Protein AF-A0A6S6TB15-F1 (afdb_monomer)

Nearest PDB structures (foldseek):
  4j2n-assembly1_A  TM=8.696E-01  e=2.964E-01  Pukovnikvirus pukovnik
  6amk-assembly1_A  TM=7.409E-01  e=1.247E-01  Streptomyces venezuelae
  6ama-assembly1_A  TM=7.578E-01  e=2.314E-01  Streptomyces venezuelae
  6ama-assembly1_B  TM=7.835E-01  e=4.039E-01  Streptomyces venezuelae
  6amk-assembly1_B  TM=7.354E-01  e=4.297E-01  Streptomyces venezuelae

Sequence (211 aa):
MSKLVKPIEYASSKGISRQAVYAKIKKGTLEAKTVDGKMYIVVDEVELIDEKETSKEEVVPHLIDVKELLTSKDQTISVLQESISDLKHTNTEINTTLRGEIELLKQVFTEMRNLYVKQVDYMVVDKQKELEEASSIEVVSDRELEEDENCWITLDEFFERCQIHKEKRKVKVVKRLRKAFMKNDERIKMEDDTIYLSCYHFYEDILNKKL

Secondary structure (DSSP, 8-state):
-PEEE-HHHHHHHHT--HHHHHHHHHTTSS-EEEETTEEEEEE-GGGGS--SS------------HHHHHHHHHHHHHHHHHHHHHHHHHHHHHHHHHHHHHHHHHHHHHHHHHHHHHHHHHHHHHHHHHHHHHH-S----S------TT-EEEHHHHHHHTT---HHHHHHHHHHHHHHHTTT-TTEEEETTEEEEETTS--HHHH----

Radius of gyration: 46.63 Å; Cα contacts (8 Å, |Δi|>4): 112; chains: 1; bounding box: 94×38×113 Å

Organism: NCBI:txid269237

Mean predicted aligned error: 22.17 Å

pLDDT: mean 78.91, std 17.08, range [34.28, 97.38]

Solvent-accessible surface area (backbone atoms only — not comparable to full-atom values): 12694 Å² total; per-residue (Å²): 118,75,44,80,38,47,56,68,58,51,16,64,76,70,76,45,56,58,67,58,49,54,49,35,41,76,70,64,78,39,61,68,47,76,57,96,91,39,67,25,32,61,42,57,75,76,72,79,74,78,84,86,77,89,80,94,67,82,85,72,82,78,73,62,56,62,64,61,55,48,52,54,49,50,51,50,50,49,53,50,51,49,52,51,49,49,53,50,49,54,52,50,53,51,51,54,50,53,50,51,53,51,51,52,50,51,49,51,51,50,52,51,49,51,52,53,50,51,53,50,49,50,56,49,49,51,51,48,47,53,51,45,59,67,62,64,58,69,94,63,77,96,70,79,84,80,60,82,87,71,58,64,38,48,60,66,62,49,31,59,78,67,68,56,82,50,66,78,54,49,57,52,40,52,56,42,51,54,55,40,41,77,67,71,38,87,59,44,49,77,57,94,96,40,59,34,33,44,70,89,59,87,56,56,77,65,72,62,67,72,130

InterPro domains:
  IPR025002 Domain of unknown function DUF3972 [PF13118] (9-111)

Foldseek 3Di:
DWDWAALVVVCVVVVHDSVVSVVCVVVVVWDWDQDPNGITTTDDPVVPPPDPDDDPDDCPPPPPVVVVVVVVVVVVVVVVVVVVVVVVVVVVVVVVVVVVVVVVVVVVVVVVVVVVVVVVVVVVVVVVVVVVVVVPPDPPDDDDDPPVPDPWDFLVVVCVVVVPPDPVLSVQLVVLLVVCVVVVDVQWDDDPNTIIGHPVDDCCVSNDDDD

Structure (mmCIF, N/CA/C/O backbone):
data_AF-A0A6S6TB15-F1
#
_entry.id   AF-A0A6S6TB15-F1
#
loop_
_atom_site.group_PDB
_atom_site.id
_atom_site.type_symbol
_atom_site.label_atom_id
_atom_site.label_alt_id
_atom_site.label_comp_id
_atom_site.label_asym_id
_atom_site.label_entity_id
_atom_site.label_seq_id
_atom_site.pdbx_PDB_ins_code
_atom_site.Cartn_x
_atom_site.Cartn_y
_atom_site.Cartn_z
_atom_site.occupancy
_atom_site.B_iso_or_equiv
_atom_site.auth_seq_id
_atom_site.auth_comp_id
_atom_site.auth_asym_id
_atom_site.auth_atom_id
_atom_site.pdbx_PDB_model_num
ATOM 1 N N . MET A 1 1 ? -43.315 29.433 19.191 1.00 60.16 1 MET A N 1
ATOM 2 C CA . MET A 1 1 ? -42.471 29.025 18.040 1.00 60.16 1 MET A CA 1
ATOM 3 C C . MET A 1 1 ? -41.700 27.777 18.450 1.00 60.16 1 MET A C 1
ATOM 5 O O . MET A 1 1 ? -41.228 27.742 19.575 1.00 60.16 1 MET A O 1
ATOM 9 N N . SER A 1 2 ? -41.583 26.748 17.606 1.00 75.06 2 SER A N 1
ATOM 10 C CA . SER A 1 2 ? -40.891 25.506 17.992 1.00 75.06 2 SER A CA 1
ATOM 11 C C . SER A 1 2 ? -39.368 25.701 18.004 1.00 75.06 2 SER A C 1
ATOM 13 O O . SER A 1 2 ? -38.793 26.118 16.991 1.00 75.06 2 SER A O 1
ATOM 15 N N . LYS A 1 3 ? -38.699 25.383 19.117 1.00 84.69 3 LYS A N 1
ATOM 16 C CA . LYS A 1 3 ? -37.239 25.508 19.260 1.00 84.69 3 LYS A CA 1
ATOM 17 C C . LYS A 1 3 ? -36.558 24.169 18.981 1.00 84.69 3 LYS A C 1
ATOM 19 O O . LYS A 1 3 ? -36.942 23.143 19.531 1.00 84.69 3 LYS A O 1
ATOM 24 N N . LEU A 1 4 ? -35.511 24.188 18.156 1.00 89.00 4 LEU A N 1
ATOM 25 C CA . LEU A 1 4 ? -34.676 23.015 17.887 1.00 89.00 4 LEU A CA 1
ATOM 26 C C . LEU A 1 4 ? -33.531 22.948 18.899 1.00 89.00 4 LEU A C 1
ATOM 28 O O . LEU A 1 4 ? -32.690 23.846 18.948 1.00 89.00 4 LEU A O 1
ATOM 32 N N . VAL A 1 5 ? -33.488 21.881 19.694 1.00 90.06 5 VAL A N 1
ATOM 33 C CA . VAL A 1 5 ? -32.481 21.677 20.748 1.00 90.06 5 VAL A CA 1
ATOM 34 C C . VAL A 1 5 ? -31.700 20.395 20.477 1.00 90.06 5 VAL A C 1
ATOM 36 O O . VAL A 1 5 ? -32.260 19.394 20.026 1.00 90.06 5 VAL A O 1
ATOM 39 N N . LYS A 1 6 ? -30.388 20.388 20.731 1.00 92.06 6 LYS A N 1
ATOM 40 C CA . LYS A 1 6 ? -29.600 19.154 20.581 1.00 92.06 6 LYS A CA 1
ATOM 41 C C . LYS A 1 6 ? -30.003 18.139 21.662 1.00 92.06 6 LYS A C 1
ATOM 43 O O . LYS A 1 6 ? -30.201 18.537 22.807 1.00 92.06 6 LYS A O 1
ATOM 48 N N . PRO A 1 7 ? -29.996 16.821 21.382 1.00 90.19 7 PRO A N 1
ATOM 49 C CA . PRO A 1 7 ? -30.311 15.797 22.382 1.00 90.19 7 PRO A CA 1
ATOM 50 C C . PRO A 1 7 ? -29.488 15.890 23.672 1.00 90.19 7 PRO A C 1
ATOM 52 O O . PRO A 1 7 ? -29.974 15.528 24.737 1.00 90.19 7 PRO A O 1
ATOM 55 N N . ILE A 1 8 ? -28.250 16.388 23.584 1.00 90.56 8 ILE A N 1
ATOM 56 C CA . ILE A 1 8 ? -27.372 16.571 24.745 1.00 90.56 8 ILE A CA 1
ATOM 57 C C . ILE A 1 8 ? -27.827 17.736 25.634 1.00 90.56 8 ILE A C 1
ATOM 59 O O . ILE A 1 8 ? -27.790 17.632 26.852 1.00 90.56 8 ILE A O 1
ATOM 63 N N . GLU A 1 9 ? -28.295 18.823 25.023 1.00 88.94 9 GLU A N 1
ATOM 64 C CA . GLU A 1 9 ? -28.782 20.012 25.724 1.00 88.94 9 GLU A CA 1
ATOM 65 C C . GLU A 1 9 ? -30.150 19.723 26.349 1.00 88.94 9 GLU A C 1
ATOM 67 O O . GLU A 1 9 ? -30.383 20.077 27.499 1.00 88.94 9 GLU A O 1
ATOM 72 N N . TYR A 1 10 ? -31.004 18.986 25.631 1.00 90.19 10 TYR A N 1
ATOM 73 C CA . TYR A 1 10 ? -32.299 18.524 26.129 1.00 90.19 10 TYR A CA 1
ATOM 74 C C . TYR A 1 10 ? -32.161 17.559 27.319 1.00 90.19 10 TYR A C 1
ATOM 76 O O . TYR A 1 10 ? -32.888 17.665 28.306 1.00 90.19 10 TYR A O 1
ATOM 84 N N . ALA A 1 11 ? -31.198 16.632 27.248 1.00 90.31 11 ALA A N 1
ATOM 85 C CA . ALA A 1 11 ? -30.866 15.728 28.350 1.00 90.31 11 ALA A CA 1
ATOM 86 C C . ALA A 1 11 ? -30.494 16.513 29.618 1.00 90.31 11 ALA A C 1
ATOM 88 O O . ALA A 1 11 ? -31.049 16.261 30.688 1.00 90.31 11 ALA A O 1
ATOM 89 N N . SER A 1 12 ? -29.616 17.510 29.475 1.00 88.50 12 SER A N 1
ATOM 90 C CA . SER A 1 12 ? -29.192 18.372 30.579 1.00 88.50 12 SER A CA 1
ATOM 91 C C . SER A 1 12 ? -30.324 19.245 31.124 1.00 88.50 12 SER A C 1
ATOM 93 O O . SER A 1 12 ? -30.429 19.390 32.337 1.00 88.50 12 SER A O 1
ATOM 95 N N . SER A 1 13 ? -31.198 19.795 30.271 1.00 86.56 13 SER A N 1
ATOM 96 C CA . SER A 1 13 ? -32.305 20.652 30.724 1.00 86.56 13 SER A CA 1
ATOM 97 C C . SER A 1 13 ? -33.396 19.888 31.473 1.00 86.56 13 SER A C 1
ATOM 99 O O . SER A 1 13 ? -34.003 20.440 32.384 1.00 86.56 13 SER A O 1
ATOM 101 N N . LYS A 1 14 ? -33.656 18.628 31.099 1.00 85.75 14 LYS A N 1
ATOM 102 C CA . LYS A 1 14 ? -34.669 17.771 31.742 1.00 85.75 14 LYS A CA 1
ATOM 103 C C . LYS A 1 14 ? -34.092 16.847 32.828 1.00 85.75 14 LYS A C 1
ATOM 105 O O . LYS A 1 14 ? -34.852 16.122 33.457 1.00 85.75 14 LYS A O 1
ATOM 110 N N . GLY A 1 15 ? -32.773 16.845 33.051 1.00 87.00 15 GLY A N 1
ATOM 111 C CA . GLY A 1 15 ? -32.119 15.994 34.057 1.00 87.00 15 GLY A CA 1
ATOM 112 C C . GLY A 1 15 ? -32.154 14.493 33.736 1.00 87.00 15 GLY A C 1
ATOM 113 O O . GLY A 1 15 ? -32.151 13.663 34.641 1.00 87.00 15 GLY A O 1
ATOM 114 N N . ILE A 1 16 ? -32.210 14.126 32.453 1.00 90.69 16 ILE A N 1
ATOM 115 C CA . ILE A 1 16 ? -32.351 12.738 31.982 1.00 90.69 16 ILE A CA 1
ATOM 116 C C . ILE A 1 16 ? -31.053 12.290 31.293 1.00 90.69 16 ILE A C 1
ATOM 118 O O . ILE A 1 16 ? -30.347 13.094 30.688 1.00 90.69 16 ILE A O 1
ATOM 122 N N . SER A 1 17 ? -30.722 10.993 31.334 1.00 91.62 17 SER A N 1
ATOM 123 C CA . SER A 1 17 ? -29.547 10.473 30.619 1.00 91.62 17 SER A CA 1
ATOM 124 C C . SER A 1 17 ? -29.690 10.614 29.096 1.00 91.62 17 SER A C 1
ATOM 126 O O . SER A 1 17 ? -30.768 10.430 28.525 1.00 91.62 17 SER A O 1
ATOM 128 N N . ARG A 1 18 ? -28.575 10.858 28.393 1.00 90.00 18 ARG A N 1
ATOM 129 C CA . ARG A 1 18 ? -28.554 10.941 26.919 1.00 90.00 18 ARG A CA 1
ATOM 130 C C . ARG A 1 18 ? -29.146 9.688 26.253 1.00 90.00 18 ARG A C 1
ATOM 132 O O . ARG A 1 18 ? -29.823 9.792 25.234 1.00 90.00 18 ARG A O 1
ATOM 139 N N . GLN A 1 19 ? -28.912 8.510 26.835 1.00 91.81 19 GLN A N 1
ATOM 140 C CA . GLN A 1 19 ? -29.466 7.245 26.342 1.00 91.81 19 GLN A CA 1
ATOM 141 C C . GLN A 1 19 ? -30.990 7.191 26.482 1.00 91.81 19 GLN A C 1
ATOM 143 O O . GLN A 1 19 ? -31.669 6.765 25.551 1.00 91.81 19 GLN A O 1
ATOM 148 N N . ALA A 1 20 ? -31.537 7.668 27.601 1.00 89.06 20 ALA A N 1
ATOM 149 C CA . ALA A 1 20 ? -32.979 7.730 27.804 1.00 89.06 20 ALA A CA 1
ATOM 150 C C . ALA A 1 20 ? -33.653 8.715 26.834 1.00 89.06 20 ALA A C 1
ATOM 152 O O . ALA A 1 20 ? -34.740 8.423 26.340 1.00 89.06 20 ALA A O 1
ATOM 153 N N . VAL A 1 21 ? -32.988 9.818 26.471 1.00 90.25 21 VAL A N 1
ATOM 154 C CA . VAL A 1 21 ? -33.466 10.725 25.412 1.00 90.25 21 VAL A CA 1
ATOM 155 C C . VAL A 1 21 ? -33.545 10.006 24.060 1.00 90.25 21 VAL A C 1
ATOM 157 O O . VAL A 1 21 ? -34.593 10.031 23.420 1.00 90.25 21 VAL A O 1
ATOM 160 N N . TYR A 1 22 ? -32.497 9.284 23.645 1.00 92.50 22 TYR A N 1
ATOM 161 C CA . TYR A 1 22 ? -32.543 8.491 22.406 1.00 92.50 22 TYR A CA 1
ATOM 162 C C . TYR A 1 22 ? -33.587 7.370 22.451 1.00 92.50 22 TYR A C 1
ATOM 164 O O . TYR A 1 22 ? -34.235 7.097 21.442 1.00 92.50 22 TYR A O 1
ATOM 172 N N . ALA A 1 23 ? -33.787 6.740 23.610 1.00 92.19 23 ALA A N 1
ATOM 173 C CA . ALA A 1 23 ? -34.827 5.735 23.788 1.00 92.19 23 ALA A CA 1
ATOM 174 C C . ALA A 1 23 ? -36.231 6.340 23.632 1.00 92.19 23 ALA A C 1
ATOM 176 O O . ALA A 1 23 ? -37.073 5.734 22.976 1.00 92.19 23 ALA A O 1
ATOM 177 N N . LYS A 1 24 ? -36.474 7.540 24.176 1.00 89.75 24 LYS A N 1
ATOM 178 C CA . LYS A 1 24 ? -37.739 8.275 24.012 1.00 89.75 24 LYS A CA 1
ATOM 179 C C . LYS A 1 24 ? -37.985 8.700 22.560 1.00 89.75 24 LYS A C 1
ATOM 181 O O . LYS A 1 24 ? -39.105 8.554 22.084 1.00 89.75 24 LYS A O 1
ATOM 186 N N . ILE A 1 25 ? -36.941 9.121 21.838 1.00 90.25 25 ILE A N 1
ATOM 187 C CA . ILE A 1 25 ? -37.020 9.400 20.391 1.00 90.25 25 ILE A CA 1
ATOM 188 C C . ILE A 1 25 ? -37.372 8.120 19.620 1.00 90.25 25 ILE A C 1
ATOM 190 O O . ILE A 1 25 ? -38.293 8.111 18.812 1.00 90.25 25 ILE A O 1
ATOM 194 N N . LYS A 1 26 ? -36.690 7.003 19.905 1.00 90.44 26 LYS A N 1
ATOM 195 C CA . LYS A 1 26 ? -36.949 5.710 19.248 1.00 90.44 26 LYS A CA 1
ATOM 196 C C . LYS A 1 26 ? -38.350 5.162 19.547 1.00 90.44 26 LYS A C 1
ATOM 198 O O . LYS A 1 26 ? -38.931 4.494 18.700 1.00 90.44 26 LYS A O 1
ATOM 203 N N . LYS A 1 27 ? -38.881 5.436 20.742 1.00 90.19 27 LYS A N 1
ATOM 204 C CA . LYS A 1 27 ? -40.250 5.091 21.152 1.00 90.19 27 LYS A CA 1
ATOM 205 C C . LYS A 1 27 ? -41.319 6.018 20.554 1.00 90.19 27 LYS A C 1
ATOM 207 O O . LYS A 1 27 ? -42.496 5.737 20.737 1.00 90.19 27 LYS A O 1
ATOM 212 N N . GLY A 1 28 ? -40.933 7.098 19.869 1.00 85.75 28 GLY A N 1
ATOM 213 C CA . GLY A 1 28 ? -41.861 8.076 19.291 1.00 85.75 28 GLY A CA 1
ATOM 214 C C . GLY A 1 28 ? -42.510 9.013 20.315 1.00 85.75 28 GLY A C 1
ATOM 215 O O . GLY A 1 28 ? -43.464 9.700 19.984 1.00 85.75 28 GLY A O 1
ATOM 216 N N . THR A 1 29 ? -42.015 9.042 21.556 1.00 87.00 29 THR A N 1
ATOM 217 C CA . THR A 1 29 ? -42.532 9.915 22.628 1.00 87.00 29 THR A CA 1
ATOM 218 C C . THR A 1 29 ? -41.932 11.323 22.572 1.00 87.00 29 THR A C 1
ATOM 220 O O . THR A 1 29 ? -42.467 12.239 23.179 1.00 87.00 29 THR A O 1
ATOM 223 N N . LEU A 1 30 ? -40.799 11.498 21.883 1.00 86.56 30 LEU A N 1
ATOM 224 C CA . LEU A 1 30 ? -40.184 12.802 21.630 1.00 86.56 30 LEU A CA 1
ATOM 225 C C . LEU A 1 30 ? -40.038 13.013 20.130 1.00 86.56 30 LEU A C 1
ATOM 227 O O . LEU A 1 30 ? -39.415 12.191 19.450 1.00 86.56 30 LEU A O 1
ATOM 231 N N . GLU A 1 31 ? -40.553 14.135 19.638 1.00 88.88 31 GLU A N 1
ATOM 232 C CA . GLU A 1 31 ? -40.401 14.518 18.242 1.00 88.88 31 GLU A CA 1
ATOM 233 C C . GLU A 1 31 ? -38.965 14.967 17.961 1.00 88.88 31 GLU A C 1
ATOM 235 O O . GLU A 1 31 ? -38.428 15.900 18.568 1.00 88.88 31 GLU A O 1
ATOM 240 N N . ALA A 1 32 ? -38.323 14.281 17.017 1.00 90.06 32 ALA A N 1
ATOM 241 C CA . ALA A 1 32 ? -36.982 14.603 16.563 1.00 90.06 32 ALA A CA 1
ATOM 242 C C . ALA A 1 32 ? -36.972 14.873 15.059 1.00 90.06 32 ALA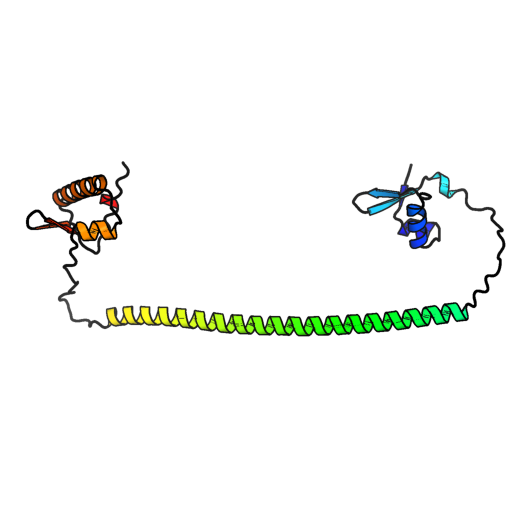 A C 1
ATOM 244 O O . ALA A 1 32 ? -37.614 14.175 14.276 1.00 90.06 32 ALA A O 1
ATOM 245 N N . LYS A 1 33 ? -36.187 15.869 14.652 1.00 90.31 33 LYS A N 1
ATOM 246 C CA . LYS A 1 33 ? -35.974 16.253 13.260 1.00 90.31 33 LYS A CA 1
ATOM 247 C C . LYS A 1 33 ? -34.492 16.197 12.926 1.00 90.31 33 LYS A C 1
ATOM 249 O O . LYS A 1 33 ? -33.649 16.684 13.681 1.00 90.31 33 LYS A O 1
ATOM 254 N N . THR A 1 34 ? -34.170 15.628 11.772 1.00 89.62 34 THR A N 1
ATOM 255 C CA . THR A 1 34 ? -32.809 15.646 11.236 1.00 89.62 34 THR A CA 1
ATOM 256 C C . THR A 1 34 ? -32.642 16.864 10.335 1.00 89.62 34 THR A C 1
ATOM 258 O O . THR A 1 34 ? -33.365 17.017 9.353 1.00 89.62 34 THR A O 1
ATOM 261 N N . VAL A 1 35 ? -31.696 17.737 10.670 1.00 88.00 35 VAL A N 1
ATOM 262 C CA . VAL A 1 35 ? -31.312 18.900 9.859 1.00 88.00 35 VAL A CA 1
ATOM 263 C C . VAL A 1 35 ? -29.805 18.816 9.655 1.00 88.00 35 VAL A C 1
ATOM 265 O O . VAL A 1 35 ? -29.070 18.684 10.632 1.00 88.00 35 VAL A O 1
ATOM 268 N N . ASP A 1 36 ? -29.344 18.838 8.401 1.00 83.69 36 ASP A N 1
ATOM 269 C CA . ASP A 1 36 ? -27.910 18.777 8.064 1.00 83.69 36 ASP A CA 1
ATOM 270 C C . ASP A 1 36 ? -27.185 17.547 8.667 1.00 83.69 36 ASP A C 1
ATOM 272 O O . ASP A 1 36 ? -26.120 17.636 9.277 1.00 83.69 36 ASP A O 1
ATOM 276 N N . GLY A 1 37 ? -27.834 16.374 8.613 1.00 87.19 37 GLY A N 1
ATOM 277 C CA . GLY A 1 37 ? -27.301 15.120 9.169 1.00 87.19 37 GLY A CA 1
ATOM 278 C C . GLY A 1 37 ? -27.218 15.064 10.702 1.00 87.19 37 GLY A C 1
ATOM 279 O O . GLY A 1 37 ? -26.782 14.056 11.260 1.00 87.19 37 GLY A O 1
ATOM 280 N N . LYS A 1 38 ? -27.656 16.114 11.408 1.00 88.12 38 LYS A N 1
ATOM 281 C CA . LYS A 1 38 ? -27.671 16.198 12.873 1.00 88.12 38 LYS A CA 1
ATOM 282 C C . LYS A 1 38 ? -29.102 16.107 13.396 1.00 88.12 38 LYS A C 1
ATOM 284 O O . LYS A 1 38 ? -30.032 16.676 12.833 1.00 88.12 38 LYS A O 1
ATOM 289 N N . MET A 1 39 ? -29.274 15.357 14.482 1.00 87.56 39 MET A N 1
ATOM 290 C CA . MET A 1 39 ? -30.564 15.156 15.147 1.00 87.56 39 MET A CA 1
ATOM 291 C C . MET A 1 39 ? -30.847 16.302 16.119 1.00 87.56 39 MET A C 1
ATOM 293 O O . MET A 1 39 ? -30.000 16.612 16.961 1.00 87.56 39 MET A O 1
ATOM 297 N N . TYR A 1 40 ? -32.048 16.864 16.043 1.00 91.62 40 TYR A N 1
ATOM 298 C CA . TYR A 1 40 ? -32.564 17.893 16.942 1.00 91.62 40 TYR A CA 1
ATOM 299 C C . TYR A 1 40 ? -33.918 17.465 17.496 1.00 91.62 40 TYR A C 1
ATOM 301 O O . TYR A 1 40 ? -34.684 16.803 16.805 1.00 91.62 40 TYR A O 1
ATOM 309 N N . ILE A 1 41 ? -34.204 17.842 18.734 1.00 90.62 41 ILE A N 1
ATOM 310 C CA . ILE A 1 41 ? -35.499 17.642 19.383 1.00 90.62 41 ILE A CA 1
ATOM 311 C C . ILE A 1 41 ? -36.303 18.919 19.186 1.00 90.62 41 ILE A C 1
ATOM 313 O O . ILE A 1 41 ? -35.775 20.019 19.388 1.00 90.62 41 ILE A O 1
ATOM 317 N N . VAL A 1 42 ? -37.546 18.761 18.746 1.00 89.12 42 VAL A N 1
ATOM 318 C CA . VAL A 1 42 ? -38.496 19.860 18.592 1.00 89.12 42 VAL A CA 1
ATOM 319 C C . VAL A 1 42 ? -39.142 20.073 19.956 1.00 89.12 42 VAL A C 1
ATOM 321 O O . VAL A 1 42 ? -39.786 19.169 20.476 1.00 89.12 42 VAL A O 1
ATOM 324 N N . VAL A 1 43 ? -38.896 21.227 20.574 1.00 84.81 43 VAL A N 1
ATOM 325 C CA . VAL A 1 43 ? -39.508 21.596 21.855 1.00 84.81 43 VAL A CA 1
ATOM 326 C C . VAL A 1 43 ? -40.497 22.722 21.603 1.00 84.81 43 VAL A C 1
ATOM 328 O O . VAL A 1 43 ? -40.104 23.795 21.126 1.00 84.81 43 VAL A O 1
ATOM 331 N N . ASP A 1 44 ? -41.759 22.485 21.941 1.00 80.56 44 ASP A N 1
ATOM 332 C CA . ASP A 1 44 ? -42.775 23.528 21.974 1.00 80.56 44 ASP A CA 1
ATOM 333 C C . ASP A 1 44 ? -42.679 24.303 23.292 1.00 80.56 44 ASP A C 1
ATOM 335 O O . ASP A 1 44 ? -42.521 23.735 24.371 1.00 80.56 44 ASP A O 1
ATOM 339 N N . GLU A 1 45 ? -42.764 25.633 23.210 1.00 62.28 45 GLU A N 1
ATOM 340 C CA . GLU A 1 45 ? -42.597 26.551 24.353 1.00 62.28 45 GLU A CA 1
ATOM 341 C C . GLU A 1 45 ? -43.622 26.326 25.485 1.00 62.28 45 GLU A C 1
ATOM 343 O O . GLU A 1 45 ? -43.450 26.857 26.580 1.00 62.28 45 GLU A O 1
ATOM 348 N N . VAL A 1 46 ? -44.656 25.515 25.249 1.00 54.69 46 VAL A N 1
ATOM 349 C CA . VAL A 1 46 ? -45.737 25.224 26.201 1.00 54.69 46 VAL A CA 1
ATOM 350 C C . VAL A 1 46 ? -45.347 24.139 27.222 1.00 54.69 46 VAL A C 1
ATOM 352 O O . VAL A 1 46 ? -45.894 24.112 28.318 1.00 54.69 46 VAL A O 1
ATOM 355 N N . GLU A 1 47 ? -44.338 23.302 26.949 1.00 54.78 47 GLU A N 1
ATOM 356 C CA . GLU A 1 47 ? -43.917 22.218 27.864 1.00 54.78 47 GLU A CA 1
ATOM 357 C C . GLU A 1 47 ? -42.949 22.660 28.982 1.00 54.78 47 GLU A C 1
ATOM 359 O O . GLU A 1 47 ? -42.451 21.838 29.757 1.00 54.78 47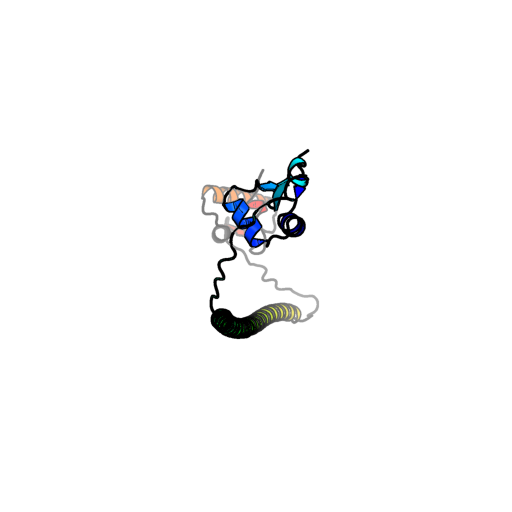 GLU A O 1
ATOM 364 N N . LEU A 1 48 ? -42.638 23.958 29.075 1.00 52.19 48 LEU A N 1
ATOM 365 C CA . LEU A 1 48 ? -41.749 24.493 30.114 1.00 52.19 48 LEU A CA 1
ATOM 366 C C . LEU A 1 48 ? -42.472 24.841 31.427 1.00 52.19 48 LEU A C 1
ATOM 368 O O . LEU A 1 48 ? -41.791 25.189 32.392 1.00 52.19 48 LEU A O 1
ATOM 372 N N . ILE A 1 49 ? -43.808 24.748 31.486 1.00 45.84 49 ILE A N 1
ATOM 373 C CA . ILE A 1 49 ? -44.591 25.206 32.650 1.00 45.84 49 ILE A CA 1
ATOM 374 C C . ILE A 1 49 ? -45.206 24.062 33.481 1.00 45.84 49 ILE A C 1
ATOM 376 O O . ILE A 1 49 ? -45.342 24.237 34.687 1.00 45.84 49 ILE A O 1
ATOM 380 N N . ASP A 1 50 ? -45.442 22.866 32.936 1.00 43.88 50 ASP A N 1
ATOM 381 C CA . ASP A 1 50 ? -46.203 21.821 33.649 1.00 43.88 50 ASP A CA 1
ATOM 382 C C . ASP A 1 50 ? -45.424 20.519 33.894 1.00 43.88 50 ASP A C 1
ATOM 384 O O . ASP A 1 50 ? -45.753 19.493 33.324 1.00 43.88 50 ASP A O 1
ATOM 388 N N . GLU A 1 51 ? -44.416 20.517 34.777 1.00 46.59 51 GLU A N 1
ATOM 389 C CA . GLU A 1 51 ? -43.955 19.280 35.458 1.00 46.59 51 GLU A CA 1
ATOM 390 C C . GLU A 1 51 ? -43.442 19.582 36.885 1.00 46.59 51 GLU A C 1
ATOM 392 O O . GLU A 1 51 ? -42.395 19.108 37.331 1.00 46.59 51 GLU A O 1
ATOM 397 N N . LYS A 1 52 ? -44.181 20.402 37.638 1.00 46.25 52 LYS A N 1
ATOM 398 C CA . LYS A 1 52 ? -44.147 20.378 39.106 1.00 46.25 52 LYS A CA 1
ATOM 399 C C . LYS A 1 52 ? -45.542 20.033 39.593 1.00 46.25 52 LYS A C 1
ATOM 401 O O . LYS A 1 52 ? -46.264 20.929 39.987 1.00 46.25 52 LYS A O 1
ATOM 406 N N . GLU A 1 53 ? -45.902 18.756 39.550 1.00 44.72 53 GLU A N 1
ATOM 407 C CA . GLU A 1 53 ? -46.701 18.109 40.594 1.00 44.72 53 GLU A CA 1
ATOM 408 C C . GLU A 1 53 ? -46.975 16.638 40.258 1.00 44.72 53 GLU A C 1
ATOM 410 O O . GLU A 1 53 ? -47.296 16.262 39.137 1.00 44.72 53 GLU A O 1
ATOM 415 N N . THR A 1 54 ? -46.871 15.818 41.305 1.00 44.56 54 THR A N 1
ATOM 416 C CA . THR A 1 54 ? -47.496 14.498 41.464 1.00 44.56 54 THR A CA 1
ATOM 417 C C . THR A 1 54 ? -47.059 13.340 40.559 1.00 44.56 54 THR A C 1
ATOM 419 O O . THR A 1 54 ? -47.705 13.005 39.578 1.00 44.56 54 THR A O 1
ATOM 422 N N . SER A 1 55 ? -46.097 12.563 41.059 1.00 39.50 55 SER A N 1
ATOM 423 C CA . SER A 1 55 ? -46.238 11.100 41.093 1.00 39.50 55 SER A CA 1
ATOM 424 C C . SER A 1 55 ? -45.481 10.542 42.301 1.00 39.50 55 SER A C 1
ATOM 426 O O . SER A 1 55 ? -44.291 10.232 42.245 1.00 39.50 55 SER A O 1
ATOM 428 N N . LYS A 1 56 ? -46.187 10.451 43.436 1.00 48.19 56 LYS A N 1
ATOM 429 C CA . LYS A 1 56 ? -45.870 9.469 44.475 1.00 48.19 56 LYS A CA 1
ATOM 430 C C . LYS A 1 56 ? -46.248 8.109 43.891 1.00 48.19 56 LYS A C 1
ATOM 432 O O . LYS A 1 56 ? -47.387 7.689 44.038 1.00 48.19 56 LYS A O 1
ATOM 437 N N . GLU A 1 57 ? -45.315 7.473 43.201 1.00 43.28 57 GLU A N 1
ATOM 438 C CA . GLU A 1 57 ? -45.398 6.045 42.918 1.00 43.28 57 GLU A CA 1
ATOM 439 C C . GLU A 1 57 ? -44.356 5.313 43.753 1.00 43.28 57 GLU A C 1
ATOM 441 O O . GLU A 1 57 ? -43.264 5.805 44.042 1.00 43.28 57 GLU A O 1
ATOM 446 N N . GLU A 1 58 ? -44.806 4.171 44.240 1.00 42.50 58 GLU A N 1
ATOM 447 C CA . GLU A 1 58 ? -44.262 3.377 45.318 1.00 42.50 58 GLU A CA 1
ATOM 448 C C . GLU A 1 58 ? -42.805 2.987 45.065 1.00 42.50 58 GLU A C 1
ATOM 450 O O . GLU A 1 58 ? -42.461 2.297 44.106 1.00 42.50 58 GLU A O 1
ATOM 455 N N . VAL A 1 59 ? -41.936 3.389 45.992 1.00 44.69 59 VAL A N 1
ATOM 456 C CA . VAL A 1 59 ? -40.598 2.818 46.124 1.00 44.69 59 VAL A CA 1
ATOM 457 C C . VAL A 1 59 ? -40.772 1.404 46.671 1.00 44.69 59 VAL A C 1
ATOM 459 O O . VAL A 1 59 ? -40.707 1.177 47.877 1.00 44.69 59 VAL A O 1
ATOM 462 N N . VAL A 1 60 ? -41.017 0.440 45.786 1.00 52.66 60 VAL A N 1
ATOM 463 C CA . VAL A 1 60 ? -40.710 -0.962 46.073 1.00 52.66 60 VAL A CA 1
ATOM 464 C C . VAL A 1 60 ? -39.184 -1.041 46.107 1.00 52.66 60 VAL A C 1
ATOM 466 O O . VAL A 1 60 ? -38.550 -0.791 45.077 1.00 52.66 60 VAL A O 1
ATOM 469 N N . PRO A 1 61 ? -38.544 -1.340 47.251 1.00 50.12 61 PRO A N 1
ATOM 470 C CA . PRO A 1 61 ? -37.108 -1.493 47.272 1.00 50.12 61 PRO A CA 1
ATOM 471 C C . PRO A 1 61 ? -36.805 -2.822 46.585 1.00 50.12 61 PRO A C 1
ATOM 473 O O . PRO A 1 61 ? -36.785 -3.882 47.208 1.00 50.12 61 PRO A O 1
ATOM 476 N N . HIS A 1 62 ? -36.544 -2.777 45.281 1.00 54.03 62 HIS A N 1
ATOM 477 C CA . HIS A 1 62 ? -35.618 -3.714 44.669 1.00 54.03 62 HIS A CA 1
ATOM 478 C C . HIS A 1 62 ? -34.254 -3.483 45.334 1.00 54.03 62 HIS A C 1
ATOM 480 O O . HIS A 1 62 ? -33.372 -2.816 44.800 1.00 54.03 62 HIS A O 1
ATOM 486 N N . LEU A 1 63 ? -34.090 -4.068 46.523 1.00 56.72 63 LEU A N 1
ATOM 487 C CA . LEU A 1 63 ? -32.821 -4.565 47.039 1.00 56.72 63 LEU A CA 1
ATOM 488 C C . LEU A 1 63 ? -32.365 -5.696 46.104 1.00 56.72 63 LEU A C 1
ATOM 490 O O . LEU A 1 63 ? -32.232 -6.846 46.502 1.00 56.72 63 LEU A O 1
ATOM 494 N N . ILE A 1 64 ? -32.174 -5.377 44.822 1.00 62.12 64 ILE A N 1
ATOM 495 C CA . ILE A 1 64 ? -31.202 -6.092 44.009 1.00 62.12 64 ILE A CA 1
ATOM 496 C C . ILE A 1 64 ? -29.917 -5.898 44.793 1.00 62.12 64 ILE A C 1
ATOM 498 O O . ILE A 1 64 ? -29.555 -4.752 45.068 1.00 62.12 64 ILE A O 1
ATOM 502 N N . ASP A 1 65 ? -29.325 -6.997 45.249 1.00 71.06 65 ASP A N 1
ATOM 503 C CA . ASP A 1 65 ? -28.135 -6.985 46.080 1.00 71.06 65 ASP A CA 1
ATOM 504 C C . ASP A 1 65 ? -27.078 -6.115 45.391 1.00 71.06 65 ASP A C 1
ATOM 506 O O . ASP A 1 65 ? -26.452 -6.497 44.404 1.00 71.06 65 ASP A O 1
ATOM 510 N N . VAL A 1 66 ? -26.951 -4.870 45.858 1.00 83.00 66 VAL A N 1
ATOM 511 C CA . VAL A 1 66 ? -26.118 -3.845 45.219 1.00 83.00 66 VAL A CA 1
ATOM 512 C C . VAL A 1 66 ? -24.674 -4.336 45.159 1.00 83.00 66 VAL A C 1
ATOM 514 O O . VAL A 1 66 ? -23.935 -3.962 44.253 1.00 83.00 66 VAL A O 1
ATOM 517 N N . LYS A 1 67 ? -24.290 -5.229 46.081 1.00 85.56 67 LYS A N 1
ATOM 518 C CA . LYS A 1 67 ? -22.995 -5.902 46.073 1.00 85.56 67 LYS A CA 1
ATOM 519 C C . LYS A 1 67 ? -22.848 -6.848 44.889 1.00 85.56 67 LYS A C 1
ATOM 521 O O . LYS A 1 67 ? -21.819 -6.785 44.234 1.00 85.56 67 LYS A O 1
ATOM 526 N N . GLU A 1 68 ? -23.851 -7.663 44.581 1.00 85.62 68 GLU A N 1
ATOM 527 C CA . GLU A 1 68 ? -23.830 -8.562 43.420 1.00 85.62 68 GLU A CA 1
ATOM 528 C C . GLU A 1 68 ? -23.804 -7.779 42.097 1.00 85.62 68 GLU A C 1
ATOM 530 O O . GLU A 1 68 ? -23.083 -8.120 41.158 1.00 85.62 68 GLU A O 1
ATOM 535 N N . LEU A 1 69 ? -24.523 -6.655 42.030 1.00 87.25 69 LEU A N 1
ATOM 536 C CA . LEU A 1 69 ? -24.464 -5.771 40.866 1.00 87.25 69 LEU A CA 1
ATOM 537 C C . LEU A 1 69 ? -23.088 -5.101 40.717 1.00 87.25 69 LEU A C 1
ATOM 539 O O . LEU A 1 69 ? -22.599 -4.948 39.596 1.00 87.25 69 LEU A O 1
ATOM 543 N N . LEU A 1 70 ? -22.469 -4.687 41.826 1.00 88.75 70 LEU A N 1
ATOM 544 C CA . LEU A 1 70 ? -21.121 -4.117 41.828 1.00 88.75 70 LEU A CA 1
ATOM 545 C C . LEU A 1 70 ? -20.085 -5.1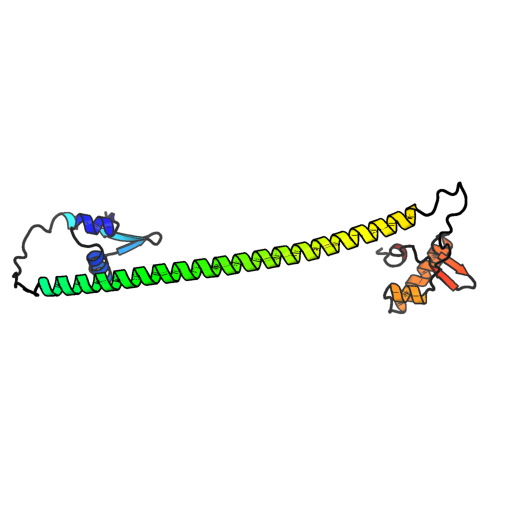56 41.397 1.00 88.75 70 LEU A C 1
ATOM 547 O O . LEU A 1 70 ? -19.307 -4.869 40.495 1.00 88.75 70 LEU A O 1
ATOM 551 N N . THR A 1 71 ? -20.133 -6.378 41.934 1.00 91.06 71 THR A N 1
ATOM 552 C CA . THR A 1 71 ? -19.198 -7.442 41.541 1.00 91.06 71 THR A CA 1
ATOM 553 C C . THR A 1 71 ? -19.366 -7.836 40.075 1.00 91.06 71 THR A C 1
ATOM 555 O O . THR A 1 71 ? -18.368 -8.004 39.379 1.00 91.06 71 THR A O 1
ATOM 558 N N . SER A 1 72 ? -20.598 -7.909 39.561 1.00 89.88 72 SER A N 1
ATOM 559 C CA . SER A 1 72 ? -20.855 -8.156 38.134 1.00 89.88 72 SER A CA 1
ATOM 560 C C . SER A 1 72 ? -20.303 -7.035 37.241 1.00 89.88 72 SER A C 1
ATOM 562 O O . SER A 1 72 ? -19.726 -7.288 36.176 1.00 89.88 72 SER A O 1
ATOM 564 N N . LYS A 1 73 ? -20.417 -5.774 37.678 1.00 93.56 73 LYS A N 1
ATOM 565 C CA . LYS A 1 73 ? -19.820 -4.632 36.972 1.00 93.56 73 LYS A CA 1
ATOM 566 C C . LYS A 1 73 ? -18.299 -4.652 37.030 1.00 93.56 73 LYS A C 1
ATOM 568 O O . LYS A 1 73 ? -17.683 -4.416 35.997 1.00 93.56 73 LYS A O 1
ATOM 573 N N . ASP A 1 74 ? -17.709 -4.979 38.171 1.00 93.81 74 ASP A N 1
ATOM 574 C CA . ASP A 1 74 ? -16.257 -5.093 38.328 1.00 93.81 74 ASP A CA 1
ATOM 575 C C . ASP A 1 74 ? -15.691 -6.224 37.461 1.00 93.81 74 ASP A C 1
ATOM 577 O O . ASP A 1 74 ? -14.687 -6.036 36.776 1.00 93.81 74 ASP A O 1
ATOM 581 N N . GLN A 1 75 ? -16.385 -7.363 37.383 1.00 92.88 75 GLN A N 1
ATOM 582 C CA . GLN A 1 75 ? -16.056 -8.442 36.446 1.00 92.88 75 GLN A CA 1
ATOM 583 C C . GLN A 1 75 ? -16.133 -7.967 34.992 1.00 92.88 75 GLN A C 1
ATOM 585 O O . GLN A 1 75 ? -15.224 -8.224 34.206 1.00 92.88 75 GLN A O 1
ATOM 590 N N . THR A 1 76 ? -17.179 -7.217 34.636 1.00 95.50 76 THR A N 1
ATOM 591 C CA . THR A 1 76 ? -17.313 -6.645 33.288 1.00 95.50 76 THR A CA 1
ATOM 592 C C . THR A 1 76 ? -16.178 -5.665 32.986 1.00 95.50 76 THR A C 1
ATOM 594 O O . THR A 1 76 ? -15.619 -5.688 31.893 1.00 95.50 76 THR A O 1
ATOM 597 N N . ILE A 1 77 ? -15.805 -4.819 33.948 1.00 94.94 77 ILE A N 1
ATOM 598 C CA . ILE A 1 77 ? -14.682 -3.885 33.820 1.00 94.94 77 ILE A CA 1
ATOM 599 C C . ILE A 1 77 ? -13.375 -4.656 33.629 1.00 94.94 77 ILE A C 1
ATOM 601 O O . ILE A 1 77 ? -12.599 -4.283 32.754 1.00 94.94 77 ILE A O 1
ATOM 605 N N . SER A 1 78 ? -13.157 -5.742 34.372 1.00 96.50 78 SER A N 1
ATOM 606 C CA . SER A 1 78 ? -11.976 -6.598 34.224 1.00 96.50 78 SER A CA 1
ATOM 607 C C . SER A 1 78 ? -11.885 -7.202 32.821 1.00 96.50 78 SER A C 1
ATOM 609 O O . SER A 1 78 ? -10.845 -7.092 32.178 1.00 96.50 78 SER A O 1
ATOM 611 N N . VAL A 1 79 ? -12.982 -7.765 32.305 1.00 96.38 79 VAL A N 1
ATOM 612 C CA . VAL A 1 79 ? -13.033 -8.323 30.940 1.00 96.38 79 VAL A CA 1
ATOM 613 C C . VAL A 1 79 ? -12.798 -7.235 29.888 1.00 96.38 79 VAL A C 1
ATOM 615 O O . VAL A 1 79 ? -12.079 -7.445 28.914 1.00 96.38 79 VAL A O 1
ATOM 618 N N . LEU A 1 80 ? -13.369 -6.041 30.077 1.00 96.06 80 LEU A N 1
ATOM 619 C CA . LEU A 1 80 ? -13.134 -4.913 29.174 1.00 96.06 80 LEU A CA 1
ATOM 620 C C . LEU A 1 80 ? -11.678 -4.434 29.221 1.00 96.06 80 LEU A C 1
ATOM 622 O O . LEU A 1 80 ? -11.126 -4.070 28.186 1.00 96.06 80 LEU A O 1
ATOM 626 N N . GLN A 1 81 ? -11.047 -4.428 30.394 1.00 96.62 81 GLN A N 1
ATOM 627 C CA . GLN A 1 81 ? -9.635 -4.074 30.544 1.00 96.62 81 GLN A CA 1
ATOM 628 C C . GLN A 1 81 ? -8.720 -5.089 29.856 1.00 96.62 81 GLN A C 1
ATOM 630 O O . GLN A 1 81 ? -7.796 -4.675 29.155 1.00 96.62 81 GLN A O 1
ATOM 635 N N . GLU A 1 82 ? -9.003 -6.384 30.003 1.00 96.44 82 GLU A N 1
ATOM 636 C CA . GLU A 1 82 ? -8.303 -7.464 29.302 1.00 96.44 82 GLU A CA 1
ATOM 637 C C . GLU A 1 82 ? -8.455 -7.316 27.785 1.00 96.44 82 GLU A C 1
ATOM 639 O O . GLU A 1 82 ? -7.460 -7.202 27.076 1.00 96.44 82 GLU A O 1
ATOM 644 N N . SER A 1 83 ? -9.683 -7.130 27.291 1.00 96.19 83 SER A N 1
ATOM 645 C CA . SER A 1 83 ? -9.936 -6.903 25.864 1.00 96.19 83 SER A CA 1
ATOM 646 C C . SER A 1 83 ? -9.216 -5.663 25.320 1.00 96.19 83 SER A C 1
ATOM 648 O O . SER A 1 83 ? -8.689 -5.692 24.209 1.00 96.19 83 SER A O 1
ATOM 650 N N . ILE A 1 84 ? -9.149 -4.570 26.090 1.00 96.69 84 ILE A N 1
ATOM 651 C CA . ILE A 1 84 ? -8.377 -3.376 25.710 1.00 96.69 84 ILE A CA 1
ATOM 652 C C . ILE A 1 84 ? -6.876 -3.683 25.674 1.00 96.69 84 ILE A C 1
ATOM 654 O O . ILE A 1 84 ? -6.173 -3.155 24.809 1.00 96.69 84 ILE A O 1
ATOM 658 N N . SER A 1 85 ? -6.375 -4.490 26.609 1.00 96.56 85 SER A N 1
ATOM 659 C CA . SER A 1 85 ? -4.978 -4.925 26.630 1.00 96.56 85 SER A CA 1
ATOM 660 C C . SER A 1 85 ? -4.648 -5.755 25.390 1.00 96.56 85 SER A C 1
ATOM 662 O O . SER A 1 85 ? -3.681 -5.441 24.696 1.00 96.56 85 SER A O 1
ATOM 664 N N . ASP A 1 86 ? -5.501 -6.717 25.046 1.00 96.25 86 ASP A N 1
ATOM 665 C CA . ASP A 1 86 ? -5.353 -7.553 23.853 1.00 96.25 86 ASP A CA 1
ATOM 666 C C . ASP A 1 86 ? -5.415 -6.713 22.578 1.00 96.25 86 ASP A C 1
ATOM 668 O O . ASP A 1 86 ? -4.527 -6.794 21.736 1.00 96.25 86 ASP A O 1
ATOM 672 N N . LEU A 1 87 ? -6.393 -5.806 22.470 1.00 96.31 87 LEU A N 1
ATOM 673 C CA . LEU A 1 87 ? -6.500 -4.866 21.349 1.00 96.31 87 LEU A CA 1
ATOM 674 C C . LEU A 1 87 ? -5.240 -4.014 21.190 1.00 96.31 87 LEU A C 1
ATOM 676 O O . LEU A 1 87 ? -4.791 -3.778 20.067 1.00 96.31 87 LEU A O 1
ATOM 680 N N . LYS A 1 88 ? -4.659 -3.538 22.295 1.00 96.69 88 LYS A N 1
ATOM 681 C CA . LYS A 1 88 ? -3.389 -2.804 22.257 1.00 96.69 88 LYS A CA 1
ATOM 682 C C . LYS A 1 88 ? -2.257 -3.701 21.777 1.00 96.69 88 LYS A C 1
ATOM 684 O O . LYS A 1 88 ? -1.489 -3.258 20.928 1.00 96.69 88 LYS A O 1
ATOM 689 N N . HIS A 1 89 ? -2.175 -4.931 22.277 1.00 96.50 89 HIS A N 1
ATOM 690 C CA . HIS A 1 89 ? -1.151 -5.888 21.881 1.00 96.50 89 HIS A CA 1
ATOM 691 C C . HIS A 1 89 ? -1.244 -6.227 20.387 1.00 96.50 89 HIS A C 1
ATOM 693 O O . HIS A 1 89 ? -0.283 -6.001 19.652 1.00 96.50 89 HIS A O 1
ATOM 699 N N . THR A 1 90 ? -2.425 -6.602 19.895 1.00 96.06 90 THR A N 1
ATOM 700 C CA . THR A 1 90 ? -2.659 -6.876 18.471 1.00 96.06 90 THR A CA 1
ATOM 701 C C . THR A 1 90 ? -2.346 -5.658 17.604 1.00 96.06 90 THR A C 1
ATOM 703 O O . THR A 1 90 ? -1.719 -5.780 16.557 1.00 96.06 90 THR A O 1
ATOM 706 N N . ASN A 1 91 ? -2.715 -4.448 18.035 1.00 95.06 91 ASN A N 1
ATOM 707 C CA . ASN A 1 91 ? -2.383 -3.238 17.285 1.00 95.06 91 ASN A CA 1
ATOM 708 C C . ASN A 1 91 ? -0.865 -2.983 17.270 1.00 95.06 91 ASN A C 1
ATOM 710 O O . ASN A 1 91 ? -0.317 -2.571 16.248 1.00 95.06 91 ASN A O 1
ATOM 714 N N . THR A 1 92 ? -0.148 -3.261 18.364 1.00 96.25 92 THR A N 1
ATOM 715 C CA . THR A 1 92 ? 1.321 -3.191 18.354 1.00 96.25 92 THR A CA 1
ATOM 716 C C . THR A 1 92 ? 1.940 -4.210 17.402 1.00 96.25 92 THR A C 1
ATOM 718 O O . THR A 1 92 ? 2.805 -3.820 16.626 1.00 96.25 92 THR A O 1
ATOM 721 N N . GLU A 1 93 ? 1.460 -5.454 17.383 1.00 95.31 93 GLU A N 1
ATOM 722 C CA . GLU A 1 93 ? 1.943 -6.509 16.478 1.00 95.31 93 GLU A CA 1
ATOM 723 C C . GLU A 1 93 ? 1.664 -6.200 15.002 1.00 95.31 93 GLU A C 1
ATOM 725 O O . GLU A 1 93 ? 2.528 -6.378 14.140 1.00 95.31 93 GLU A O 1
ATOM 730 N N . ILE A 1 94 ? 0.476 -5.676 14.692 1.00 96.31 94 ILE A N 1
ATOM 731 C CA . ILE A 1 94 ? 0.140 -5.229 13.336 1.00 96.31 94 ILE A CA 1
ATOM 732 C C . ILE A 1 94 ? 1.087 -4.101 12.920 1.00 96.31 94 ILE A C 1
ATOM 734 O O . ILE A 1 94 ? 1.656 -4.138 11.832 1.00 96.31 94 ILE A O 1
ATOM 738 N N . ASN A 1 95 ? 1.311 -3.111 13.787 1.00 95.94 95 ASN A N 1
ATOM 739 C CA . ASN A 1 95 ? 2.198 -1.994 13.468 1.00 95.94 95 ASN A CA 1
ATOM 740 C C . ASN A 1 95 ? 3.662 -2.420 13.307 1.00 95.94 95 ASN A C 1
ATOM 742 O O . ASN A 1 95 ? 4.353 -1.866 12.451 1.00 95.94 95 ASN A O 1
ATOM 746 N N . THR A 1 96 ? 4.163 -3.367 14.105 1.00 96.38 96 THR A N 1
ATOM 747 C CA . THR A 1 96 ? 5.531 -3.884 13.939 1.00 96.38 96 THR A CA 1
ATOM 748 C C . THR A 1 96 ? 5.665 -4.671 12.641 1.00 96.38 96 THR A C 1
ATOM 750 O O . THR A 1 96 ? 6.642 -4.468 11.921 1.00 96.38 96 THR A O 1
ATOM 753 N N . THR A 1 97 ? 4.664 -5.483 12.295 1.00 96.31 97 THR A N 1
ATOM 754 C CA . THR A 1 97 ? 4.627 -6.244 11.037 1.00 96.31 97 THR A CA 1
ATOM 755 C C . THR A 1 97 ? 4.594 -5.313 9.828 1.00 96.31 97 THR A C 1
ATOM 757 O O . THR A 1 97 ? 5.468 -5.397 8.970 1.00 96.31 97 THR A O 1
ATOM 760 N N . LEU A 1 98 ? 3.673 -4.344 9.805 1.00 96.81 98 LEU A N 1
ATOM 761 C CA . LEU A 1 98 ? 3.575 -3.349 8.731 1.00 96.81 98 LEU A CA 1
ATOM 762 C C . LEU A 1 98 ? 4.858 -2.522 8.590 1.00 96.81 98 LEU A C 1
ATOM 764 O O . LEU A 1 98 ? 5.287 -2.223 7.478 1.00 96.81 98 LEU A O 1
ATOM 768 N N . ARG A 1 99 ? 5.509 -2.155 9.703 1.00 95.94 99 ARG A N 1
ATOM 769 C CA . ARG A 1 99 ? 6.823 -1.493 9.653 1.00 95.94 99 ARG A CA 1
ATOM 770 C C . ARG A 1 99 ? 7.878 -2.388 9.007 1.00 95.94 99 ARG A C 1
ATOM 772 O O . ARG A 1 99 ? 8.632 -1.888 8.179 1.00 95.94 99 ARG A O 1
ATOM 779 N N . GLY A 1 100 ? 7.904 -3.677 9.343 1.00 96.94 100 GLY A N 1
ATOM 780 C CA . GLY A 1 100 ? 8.790 -4.659 8.714 1.00 96.94 100 GLY A CA 1
ATOM 781 C C . GLY A 1 100 ? 8.544 -4.801 7.210 1.00 96.94 100 GLY A C 1
ATOM 782 O O . GLY A 1 100 ? 9.493 -4.773 6.430 1.00 96.94 100 GLY A O 1
ATOM 783 N N . GLU A 1 101 ? 7.280 -4.862 6.785 1.00 96.12 101 GLU A N 1
ATOM 784 C CA . GLU A 1 101 ? 6.907 -4.901 5.364 1.00 96.12 101 GLU A CA 1
ATOM 785 C C . GLU A 1 101 ? 7.345 -3.633 4.616 1.00 96.12 101 GLU A C 1
ATOM 787 O O . GLU A 1 101 ? 7.882 -3.714 3.512 1.00 96.12 101 GLU A O 1
ATOM 792 N N . ILE A 1 102 ? 7.181 -2.454 5.226 1.00 97.00 102 ILE A N 1
ATOM 793 C CA . ILE A 1 102 ? 7.653 -1.182 4.657 1.00 97.00 102 ILE A CA 1
ATOM 794 C C . ILE A 1 102 ? 9.182 -1.166 4.537 1.00 97.00 102 ILE A C 1
ATOM 796 O O . ILE A 1 102 ? 9.710 -0.659 3.546 1.00 97.00 102 ILE A O 1
ATOM 800 N N . GLU A 1 103 ? 9.902 -1.691 5.529 1.00 96.69 103 GLU A N 1
ATOM 801 C CA . GLU A 1 103 ? 11.365 -1.800 5.505 1.00 96.69 103 GLU A CA 1
ATOM 802 C C . GLU A 1 103 ? 11.824 -2.688 4.341 1.00 96.69 103 GLU A C 1
ATOM 804 O O . GLU A 1 103 ? 12.667 -2.278 3.542 1.00 96.69 103 GLU A O 1
ATOM 809 N N . LEU A 1 104 ? 11.203 -3.862 4.190 1.00 97.00 104 LEU A N 1
ATOM 810 C CA . LEU A 1 104 ? 11.474 -4.790 3.094 1.00 97.00 104 LEU A CA 1
ATOM 811 C C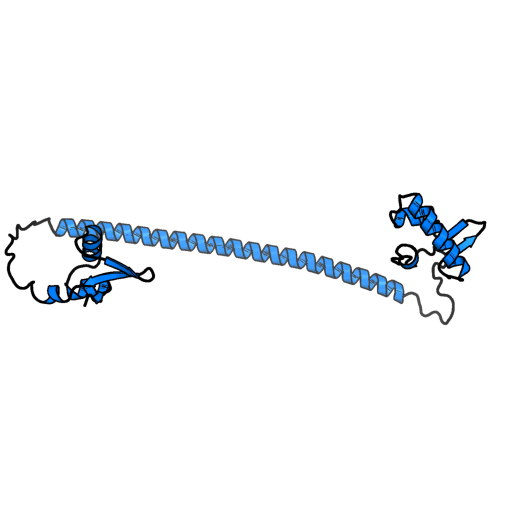 . LEU A 1 104 ? 11.193 -4.131 1.739 1.00 97.00 104 LEU A C 1
ATOM 813 O O . LEU A 1 104 ? 12.003 -4.207 0.817 1.00 97.00 104 LEU A O 1
ATOM 817 N N . LEU A 1 105 ? 10.076 -3.411 1.628 1.00 97.00 105 LEU A N 1
ATOM 818 C CA . LEU A 1 105 ? 9.720 -2.697 0.409 1.00 97.00 105 LEU A CA 1
ATOM 819 C C . LEU A 1 105 ? 10.758 -1.616 0.070 1.00 97.00 105 LEU A C 1
ATOM 821 O O . LEU A 1 105 ? 11.177 -1.507 -1.081 1.00 97.00 105 LEU A O 1
ATOM 825 N N . LYS A 1 106 ? 11.238 -0.853 1.059 1.00 97.38 106 LYS A N 1
ATOM 826 C CA . LYS A 1 106 ? 12.324 0.125 0.868 1.00 97.38 106 LYS A CA 1
ATOM 827 C C . LYS A 1 106 ? 13.627 -0.532 0.422 1.00 97.38 106 LYS A C 1
ATOM 829 O O . LYS A 1 106 ? 14.323 0.042 -0.419 1.00 97.38 106 LYS A O 1
ATOM 834 N N . GLN A 1 107 ? 13.961 -1.704 0.960 1.00 96.56 107 GLN A N 1
ATOM 835 C CA . GLN A 1 107 ? 15.132 -2.470 0.528 1.00 96.56 107 GLN A CA 1
ATOM 836 C C . GLN A 1 107 ? 14.998 -2.869 -0.942 1.00 96.56 107 GLN A C 1
ATOM 838 O O . GLN A 1 107 ? 15.865 -2.509 -1.735 1.00 96.56 107 GLN A O 1
ATOM 843 N N . VAL A 1 108 ? 13.867 -3.465 -1.332 1.00 97.12 108 VAL A N 1
ATOM 844 C CA . VAL A 1 108 ? 13.583 -3.829 -2.731 1.00 97.12 108 VAL A CA 1
ATOM 845 C C . VAL A 1 108 ? 13.643 -2.605 -3.649 1.00 97.12 108 VAL A C 1
ATOM 847 O O . VAL A 1 108 ? 14.268 -2.655 -4.705 1.00 97.12 108 VAL A O 1
ATOM 850 N N . PHE A 1 109 ? 13.063 -1.468 -3.250 1.00 96.62 109 PHE A N 1
ATOM 851 C CA . PHE A 1 109 ? 13.164 -0.228 -4.027 1.00 96.62 109 PHE A CA 1
ATOM 852 C C . PHE A 1 109 ? 14.606 0.256 -4.173 1.00 96.62 109 PHE A C 1
ATOM 854 O O . PHE A 1 109 ? 14.990 0.728 -5.242 1.00 96.62 109 PHE A O 1
ATOM 861 N N . THR A 1 110 ? 15.408 0.143 -3.117 1.00 96.00 110 THR A N 1
ATOM 862 C CA . THR A 1 110 ? 16.819 0.538 -3.149 1.00 96.00 110 THR A CA 1
ATOM 863 C C . THR A 1 110 ? 17.616 -0.380 -4.069 1.00 96.00 110 THR A C 1
ATOM 865 O O . THR A 1 110 ? 18.403 0.116 -4.873 1.00 96.00 110 THR A O 1
ATOM 868 N N . GLU A 1 111 ? 17.383 -1.691 -4.012 1.00 96.12 111 GLU A N 1
ATOM 869 C CA . GLU A 1 111 ? 18.001 -2.673 -4.906 1.00 96.12 111 GLU A CA 1
ATOM 870 C C . GLU A 1 111 ? 17.621 -2.425 -6.365 1.00 96.12 111 GLU A C 1
ATOM 872 O O . GLU A 1 111 ? 18.504 -2.291 -7.212 1.00 96.12 111 GLU A O 1
ATOM 877 N N . MET A 1 112 ? 16.329 -2.261 -6.653 1.00 94.56 112 MET A N 1
ATOM 878 C CA . MET A 1 112 ? 15.830 -1.950 -7.995 1.00 94.56 112 MET A CA 1
ATOM 879 C C . MET A 1 112 ? 16.423 -0.644 -8.518 1.00 94.56 112 MET A C 1
ATOM 881 O O . MET A 1 112 ? 16.933 -0.597 -9.634 1.00 94.56 112 MET A O 1
ATOM 885 N N . ARG A 1 113 ? 16.428 0.414 -7.701 1.00 94.56 113 ARG A N 1
ATOM 886 C CA . ARG A 1 113 ? 17.067 1.686 -8.053 1.00 94.56 113 ARG A CA 1
ATOM 887 C C . ARG A 1 113 ? 18.546 1.486 -8.370 1.00 94.56 113 ARG A C 1
ATOM 889 O O . ARG A 1 113 ? 19.014 2.018 -9.366 1.00 94.56 113 ARG A O 1
ATOM 896 N N . ASN A 1 114 ? 19.273 0.724 -7.557 1.00 95.25 114 ASN A N 1
ATOM 897 C CA . ASN A 1 114 ? 20.692 0.464 -7.789 1.00 95.25 114 ASN A CA 1
ATOM 898 C C . ASN A 1 114 ? 20.921 -0.327 -9.089 1.00 95.25 114 ASN A C 1
ATOM 900 O O . ASN A 1 114 ? 21.883 -0.043 -9.797 1.00 95.25 114 ASN A O 1
ATOM 904 N N . LEU A 1 115 ? 20.052 -1.284 -9.430 1.00 9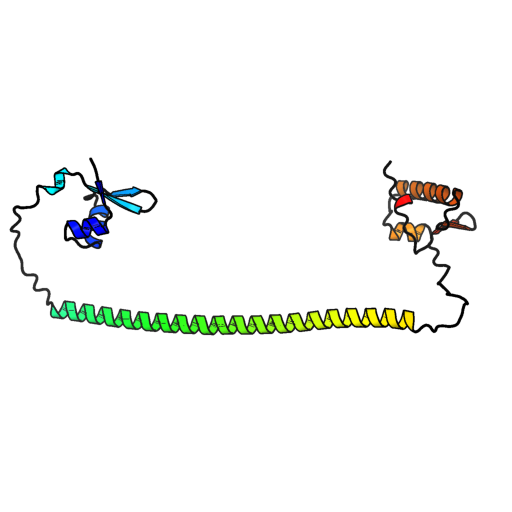3.38 115 LEU A N 1
ATOM 905 C CA . LEU A 1 115 ? 20.110 -2.004 -10.708 1.00 93.38 115 LEU A CA 1
ATOM 906 C C . LEU A 1 115 ? 19.869 -1.070 -11.896 1.00 93.38 115 LEU A C 1
ATOM 908 O O . LEU A 1 115 ? 20.642 -1.093 -12.850 1.00 93.38 115 LEU A O 1
ATOM 912 N N . TYR A 1 116 ? 18.850 -0.212 -11.821 1.00 92.62 116 TYR A N 1
ATOM 913 C CA . TYR A 1 116 ? 18.566 0.754 -12.883 1.00 92.62 116 TYR A CA 1
ATOM 914 C C . TYR A 1 116 ? 19.669 1.796 -13.037 1.00 92.62 116 TYR A C 1
ATOM 916 O O . TYR A 1 116 ? 20.050 2.099 -14.161 1.00 92.62 116 TYR A O 1
ATOM 924 N N . VAL A 1 117 ? 20.209 2.319 -11.932 1.00 94.00 117 VAL A N 1
ATOM 925 C CA . VAL A 1 117 ? 21.346 3.249 -11.971 1.00 94.00 117 VAL A CA 1
ATOM 926 C C . VAL A 1 117 ? 22.536 2.582 -12.647 1.00 94.00 117 VAL A C 1
ATOM 928 O O . VAL A 1 117 ? 23.059 3.144 -13.597 1.00 94.00 117 VAL A O 1
ATOM 931 N N . LYS A 1 118 ? 22.881 1.344 -12.268 1.00 91.19 118 LYS A N 1
ATOM 932 C CA . LYS A 1 118 ? 23.939 0.587 -12.953 1.00 91.19 118 LYS A CA 1
ATOM 933 C C . LYS A 1 118 ? 23.664 0.437 -14.446 1.00 91.19 118 LYS A C 1
ATOM 935 O O . LYS A 1 118 ? 24.570 0.632 -15.241 1.00 91.19 118 LYS A O 1
ATOM 940 N N . GLN A 1 119 ? 22.437 0.097 -14.840 1.00 89.12 119 GLN A N 1
ATOM 941 C CA . GLN A 1 119 ? 22.079 -0.046 -16.252 1.00 89.12 119 GLN A CA 1
ATOM 942 C C . GLN A 1 119 ? 22.235 1.274 -17.018 1.00 89.12 119 GLN A C 1
ATOM 944 O O . GLN A 1 119 ? 22.768 1.275 -18.123 1.00 89.12 119 GLN A O 1
ATOM 949 N N . VAL A 1 120 ? 21.806 2.392 -16.431 1.00 89.25 120 VAL A N 1
ATOM 950 C CA . VAL A 1 120 ? 21.994 3.723 -17.018 1.00 89.25 120 VAL A CA 1
ATOM 951 C C . VAL A 1 120 ? 23.477 4.072 -17.100 1.00 89.25 120 VAL A C 1
ATOM 953 O O . VAL A 1 120 ? 23.915 4.521 -18.152 1.00 89.25 120 VAL A O 1
ATOM 956 N N . ASP A 1 121 ? 24.253 3.815 -16.047 1.00 89.94 121 ASP A N 1
ATOM 957 C CA . ASP A 1 121 ? 25.697 4.058 -16.027 1.00 89.94 121 ASP A CA 1
ATOM 958 C C . ASP A 1 121 ? 26.403 3.246 -17.120 1.00 89.94 121 ASP A C 1
ATOM 960 O O . ASP A 1 121 ? 27.195 3.813 -17.865 1.00 89.94 121 ASP A O 1
ATOM 964 N N . TYR A 1 122 ? 26.067 1.962 -17.300 1.00 85.69 122 TYR A N 1
ATOM 965 C CA . TYR A 1 122 ? 26.586 1.154 -18.411 1.00 85.69 122 TYR A CA 1
ATOM 966 C C . TYR A 1 122 ? 26.218 1.750 -19.770 1.00 85.69 122 TYR A C 1
ATOM 968 O O . TYR A 1 122 ? 27.087 1.898 -20.617 1.00 85.69 122 TYR A O 1
ATOM 976 N N . MET A 1 123 ? 24.968 2.176 -19.969 1.00 86.00 123 MET A N 1
ATOM 977 C CA . MET A 1 123 ? 24.553 2.817 -21.223 1.00 86.00 123 MET A CA 1
ATOM 978 C C . MET A 1 123 ? 25.255 4.159 -21.475 1.00 86.00 123 MET A C 1
ATOM 980 O O . MET A 1 123 ? 25.444 4.545 -22.627 1.00 86.00 123 MET A O 1
ATOM 984 N N . VAL A 1 124 ? 25.599 4.901 -20.421 1.00 84.75 124 VAL A N 1
ATOM 985 C CA . VAL A 1 124 ? 26.347 6.161 -20.523 1.00 84.75 124 VAL A CA 1
ATOM 986 C C . VAL A 1 124 ? 27.815 5.886 -20.827 1.00 84.75 124 VAL A C 1
ATOM 988 O O . VAL A 1 124 ? 28.363 6.545 -21.704 1.00 84.75 124 VAL A O 1
ATOM 991 N N . VAL A 1 125 ? 28.423 4.904 -20.160 1.00 83.69 125 VAL A N 1
ATOM 992 C CA . VAL A 1 125 ? 29.810 4.484 -20.399 1.00 83.69 125 VAL A CA 1
ATOM 993 C C . VAL A 1 125 ? 29.967 3.909 -21.801 1.00 83.69 125 VAL A C 1
ATOM 995 O O . VAL A 1 125 ? 30.902 4.295 -22.488 1.00 83.69 125 VAL A O 1
ATOM 998 N N . ASP A 1 126 ? 29.044 3.066 -22.266 1.00 80.75 126 ASP A N 1
ATOM 999 C CA . ASP A 1 126 ? 29.069 2.530 -23.631 1.00 80.75 126 ASP A CA 1
ATOM 1000 C C . ASP A 1 126 ? 28.961 3.661 -24.660 1.00 80.75 126 ASP A C 1
ATOM 1002 O O . ASP A 1 126 ? 29.769 3.730 -25.579 1.00 80.75 126 ASP A O 1
ATOM 1006 N N . LYS A 1 127 ? 28.056 4.628 -24.454 1.00 80.31 127 LYS A N 1
ATOM 1007 C CA . LYS A 1 127 ? 27.971 5.825 -25.311 1.00 80.31 127 LYS A CA 1
ATOM 1008 C C . LYS A 1 127 ? 29.214 6.707 -25.252 1.00 80.31 127 LYS A C 1
ATOM 1010 O O . LYS A 1 127 ? 29.581 7.309 -26.255 1.00 80.31 127 LYS A O 1
ATOM 1015 N N . GLN A 1 128 ? 29.833 6.846 -24.083 1.00 77.38 128 GLN A N 1
ATOM 1016 C CA . GLN A 1 128 ? 31.078 7.598 -23.934 1.00 77.38 128 GLN A CA 1
ATOM 1017 C C . GLN A 1 128 ? 32.232 6.877 -24.614 1.00 77.38 128 GLN A C 1
ATOM 1019 O O . GLN A 1 128 ? 33.026 7.537 -25.263 1.00 77.38 128 GLN A O 1
ATOM 1024 N N . LYS A 1 129 ? 32.283 5.548 -24.538 1.00 78.50 129 LYS A N 1
ATOM 1025 C CA . LYS A 1 129 ? 33.271 4.720 -25.224 1.00 78.50 129 LYS A CA 1
ATOM 1026 C C . LYS A 1 129 ? 33.080 4.756 -26.737 1.00 78.50 129 LYS A C 1
ATOM 1028 O O . LYS A 1 129 ? 34.065 4.895 -27.442 1.00 78.50 129 LYS A O 1
ATOM 1033 N N . GLU A 1 130 ? 31.842 4.749 -27.229 1.00 73.69 130 GLU A N 1
ATOM 1034 C CA . GLU A 1 130 ? 31.529 5.008 -28.643 1.00 73.69 130 GLU A CA 1
ATOM 1035 C C . GLU A 1 130 ? 31.996 6.408 -29.076 1.00 73.69 130 GLU A C 1
ATOM 1037 O O . GLU A 1 130 ? 32.598 6.554 -30.137 1.00 73.69 130 GLU A O 1
ATOM 1042 N N . LEU A 1 131 ? 31.775 7.442 -28.252 1.00 70.56 131 LEU A N 1
ATOM 1043 C CA . LEU A 1 131 ? 32.279 8.794 -28.530 1.00 70.56 131 LEU A CA 1
ATOM 1044 C C . LEU A 1 131 ? 33.809 8.880 -28.461 1.00 70.56 131 LEU A C 1
ATOM 1046 O O . LEU A 1 131 ? 34.414 9.598 -29.252 1.00 70.56 131 LEU A O 1
ATOM 1050 N N . GLU A 1 132 ? 34.433 8.187 -27.512 1.00 67.69 132 GLU A N 1
ATOM 1051 C CA . GLU A 1 132 ? 35.879 8.179 -27.319 1.00 67.69 132 GLU A CA 1
ATOM 1052 C C . GLU A 1 132 ? 36.577 7.388 -28.423 1.00 67.69 132 GLU A C 1
ATOM 1054 O O . GLU A 1 132 ? 37.578 7.868 -28.940 1.00 67.69 132 GLU A O 1
ATOM 1059 N N . GLU A 1 133 ? 36.034 6.250 -28.859 1.00 65.50 133 GLU A N 1
ATOM 1060 C CA . GLU A 1 133 ? 36.477 5.493 -30.041 1.00 65.50 133 GLU A CA 1
ATOM 1061 C C . GLU A 1 133 ? 36.284 6.314 -31.326 1.00 65.50 133 GLU A C 1
ATOM 1063 O O . GLU A 1 133 ? 37.177 6.337 -32.169 1.00 65.50 133 GLU A O 1
ATOM 1068 N N . ALA A 1 134 ? 35.201 7.092 -31.433 1.00 59.41 134 ALA A N 1
ATOM 1069 C CA . ALA A 1 134 ? 35.030 8.064 -32.515 1.00 59.41 134 ALA A CA 1
ATOM 1070 C C . ALA A 1 134 ? 36.006 9.260 -32.426 1.00 59.41 134 ALA A C 1
ATOM 1072 O O . ALA A 1 134 ? 36.299 9.881 -33.443 1.00 59.41 134 ALA A O 1
ATOM 1073 N N . SER A 1 135 ? 36.518 9.593 -31.232 1.00 55.47 135 SER A N 1
ATOM 1074 C CA . SER A 1 135 ? 37.436 10.727 -31.003 1.00 55.47 135 SER A CA 1
ATOM 1075 C C . SER A 1 135 ? 38.925 10.356 -30.926 1.00 55.47 135 SER A C 1
ATOM 1077 O O . SER A 1 135 ? 39.779 11.234 -31.015 1.00 55.47 135 SER A O 1
ATOM 1079 N N . SER A 1 136 ? 39.241 9.073 -30.726 1.00 48.00 136 SER A N 1
ATOM 1080 C CA . SER A 1 136 ? 40.602 8.519 -30.653 1.00 48.00 136 SER A CA 1
ATOM 1081 C C . SER A 1 136 ? 41.095 7.983 -31.997 1.00 48.00 136 SER A C 1
ATOM 1083 O O . SER A 1 136 ? 42.243 7.553 -32.104 1.00 48.00 136 SER A O 1
ATOM 1085 N N . ILE A 1 137 ? 40.272 8.106 -33.042 1.00 48.56 137 ILE A N 1
ATOM 1086 C CA . ILE A 1 137 ? 40.752 8.236 -34.416 1.00 48.56 137 ILE A CA 1
ATOM 1087 C C . ILE A 1 137 ? 41.561 9.540 -34.460 1.00 48.56 137 ILE A C 1
ATOM 1089 O O . ILE A 1 137 ? 41.017 10.637 -34.347 1.00 48.56 137 ILE A O 1
ATOM 1093 N N . GLU A 1 138 ? 42.885 9.377 -34.489 1.00 39.28 138 GLU A N 1
ATOM 1094 C CA . GLU A 1 138 ? 43.901 10.423 -34.418 1.00 39.28 138 GLU A CA 1
ATOM 1095 C C . GLU A 1 138 ? 43.566 11.660 -35.256 1.00 39.28 138 GLU A C 1
ATOM 1097 O O . GLU A 1 138 ? 43.130 11.579 -36.404 1.00 39.28 138 GLU A O 1
ATOM 1102 N N . VAL A 1 139 ? 43.940 12.816 -34.704 1.00 42.84 139 VAL A N 1
ATOM 1103 C CA . VAL A 1 139 ? 44.352 13.989 -35.476 1.00 42.84 139 VAL A CA 1
ATOM 1104 C C . VAL A 1 139 ? 45.540 13.579 -36.358 1.00 42.84 139 VAL A C 1
ATOM 1106 O O . VAL A 1 139 ? 46.699 13.835 -36.035 1.00 42.84 139 VAL A O 1
ATOM 1109 N N . VAL A 1 140 ? 45.253 12.927 -37.481 1.00 40.00 140 VAL A N 1
ATOM 1110 C CA . VAL A 1 140 ? 46.080 12.995 -38.676 1.00 40.00 140 VAL A CA 1
ATOM 1111 C C . VAL A 1 140 ? 45.564 14.198 -39.450 1.00 40.00 140 VAL A C 1
ATOM 1113 O O . VAL A 1 140 ? 44.408 14.275 -39.853 1.00 40.00 140 VAL A O 1
ATOM 1116 N N . SER A 1 141 ? 46.446 15.184 -39.561 1.00 38.94 141 SER A N 1
ATOM 1117 C CA . SER A 1 141 ? 46.337 16.360 -40.416 1.00 38.94 141 SER A CA 1
ATOM 1118 C C . SER A 1 141 ? 45.584 16.091 -41.722 1.00 38.94 141 SER A C 1
ATOM 1120 O O . SER A 1 141 ? 45.982 15.180 -42.443 1.00 38.94 141 SER A O 1
ATOM 1122 N N . ASP A 1 142 ? 44.587 16.923 -42.042 1.00 45.84 142 ASP A N 1
ATOM 1123 C CA . ASP A 1 142 ? 44.034 17.166 -43.385 1.00 45.84 142 ASP A CA 1
ATOM 1124 C C . ASP A 1 142 ? 44.304 16.057 -44.424 1.00 45.84 142 ASP A C 1
ATOM 1126 O O . ASP A 1 142 ? 45.137 16.240 -45.317 1.00 45.84 142 ASP A O 1
ATOM 1130 N N . ARG A 1 143 ? 43.621 14.909 -44.304 1.00 41.19 143 ARG A N 1
ATOM 1131 C CA . ARG A 1 143 ? 43.319 13.970 -45.404 1.00 41.19 143 ARG A CA 1
ATOM 1132 C C . ARG A 1 143 ? 42.399 12.840 -44.930 1.00 41.19 143 ARG A C 1
ATOM 1134 O O . ARG A 1 143 ? 42.783 12.043 -44.088 1.00 41.19 143 ARG A O 1
ATOM 1141 N N . GLU A 1 144 ? 41.224 12.800 -45.558 1.00 40.34 144 GLU A N 1
ATOM 1142 C CA . GLU A 1 144 ? 40.400 11.607 -45.808 1.00 40.34 144 GLU A CA 1
ATOM 1143 C C . GLU A 1 144 ? 39.719 10.973 -44.580 1.00 40.34 144 GLU A C 1
ATOM 1145 O O . GLU A 1 144 ? 40.127 9.948 -44.043 1.00 40.34 144 GLU A O 1
ATOM 1150 N N . LEU A 1 145 ? 38.586 11.580 -44.198 1.00 41.28 145 LEU A N 1
ATOM 1151 C CA . LEU A 1 145 ? 37.431 10.832 -43.702 1.00 41.28 145 LEU A CA 1
ATOM 1152 C C . LEU A 1 145 ? 37.041 9.820 -44.790 1.00 41.28 145 LEU A C 1
ATO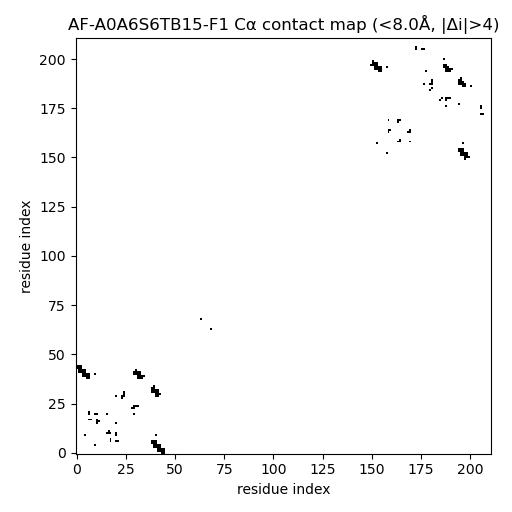M 1154 O O . LEU A 1 145 ? 36.353 10.188 -45.738 1.00 41.28 145 LEU A O 1
ATOM 1158 N N . GLU A 1 146 ? 37.454 8.561 -44.665 1.00 42.72 146 GLU A N 1
ATOM 1159 C CA . GLU A 1 146 ? 36.679 7.474 -45.263 1.00 42.72 146 GLU A CA 1
ATOM 1160 C C . GLU A 1 146 ? 35.394 7.343 -44.433 1.00 42.72 146 GLU A C 1
ATOM 1162 O O . GLU A 1 146 ? 35.255 6.515 -43.534 1.00 42.72 146 GLU A O 1
ATOM 1167 N N . GLU A 1 147 ? 34.449 8.246 -44.710 1.00 46.03 147 GLU A N 1
ATOM 1168 C CA . GLU A 1 147 ? 33.042 7.883 -44.676 1.00 46.03 147 GLU A CA 1
ATOM 1169 C C . GLU A 1 147 ? 32.931 6.589 -45.495 1.00 46.03 147 GLU A C 1
ATOM 1171 O O . GLU A 1 147 ? 33.533 6.482 -46.562 1.00 46.03 147 GLU A O 1
ATOM 1176 N N . ASP A 1 148 ? 32.201 5.578 -45.028 1.00 46.44 148 ASP A N 1
ATOM 1177 C CA . ASP A 1 148 ? 31.790 4.485 -45.908 1.00 46.44 148 ASP A CA 1
ATOM 1178 C C . ASP A 1 148 ? 30.868 5.091 -46.992 1.00 46.44 148 ASP A C 1
ATOM 1180 O O . ASP A 1 148 ? 29.638 5.076 -46.889 1.00 46.44 148 ASP A O 1
ATOM 1184 N N . GLU A 1 149 ? 31.473 5.687 -48.025 1.00 52.62 149 GLU A N 1
ATOM 1185 C CA . GLU A 1 149 ? 30.879 6.605 -49.008 1.00 52.62 149 GLU A CA 1
ATOM 1186 C C . GLU A 1 149 ? 29.829 5.934 -49.914 1.00 52.62 149 GLU A C 1
ATOM 1188 O O . GLU A 1 149 ? 29.274 6.569 -50.807 1.00 52.62 149 GLU A O 1
ATOM 1193 N N . ASN A 1 150 ? 29.513 4.647 -49.731 1.00 57.12 150 ASN A N 1
ATOM 1194 C CA . ASN A 1 150 ? 28.759 3.881 -50.724 1.00 57.12 150 ASN A CA 1
ATOM 1195 C C . ASN A 1 150 ? 27.713 2.908 -50.162 1.00 57.12 150 ASN A C 1
ATOM 1197 O O . ASN A 1 150 ? 27.465 1.858 -50.758 1.00 57.12 150 ASN A O 1
ATOM 1201 N N . CYS A 1 151 ? 27.014 3.254 -49.076 1.00 70.75 151 CYS A N 1
ATOM 1202 C CA . CYS A 1 151 ? 25.773 2.539 -48.762 1.00 70.75 151 CYS A CA 1
ATOM 1203 C C . CYS A 1 151 ? 24.656 2.961 -49.739 1.00 70.75 151 CYS A C 1
ATOM 1205 O O . CYS A 1 151 ? 23.928 3.939 -49.521 1.00 70.75 151 CYS A O 1
ATOM 1207 N N . TRP A 1 152 ? 24.538 2.196 -50.825 1.00 81.25 152 TRP A N 1
ATOM 1208 C CA . TRP A 1 152 ? 23.489 2.288 -51.836 1.00 81.25 152 TRP A CA 1
ATOM 1209 C C . TRP A 1 152 ? 22.554 1.084 -51.722 1.00 81.25 152 TRP A C 1
ATOM 1211 O O . TRP A 1 152 ? 22.973 -0.060 -51.865 1.00 81.25 152 TRP A O 1
ATOM 1221 N N . ILE A 1 153 ? 21.276 1.352 -51.481 1.00 83.38 153 ILE A N 1
ATOM 1222 C CA . ILE A 1 153 ? 20.216 0.350 -51.355 1.00 83.38 153 ILE A CA 1
ATOM 1223 C C . ILE A 1 153 ? 19.429 0.247 -52.664 1.00 83.38 153 ILE A C 1
ATOM 1225 O O . ILE A 1 153 ? 19.180 1.250 -53.345 1.00 83.38 153 ILE A O 1
ATOM 1229 N N . THR A 1 154 ? 18.993 -0.969 -52.991 1.00 82.62 154 THR A N 1
ATOM 1230 C CA . THR A 1 154 ? 18.106 -1.235 -54.132 1.00 82.62 154 THR A CA 1
ATOM 1231 C C . THR A 1 154 ? 16.656 -0.825 -53.845 1.00 82.62 154 THR A C 1
ATOM 1233 O O . THR A 1 154 ? 16.215 -0.718 -52.699 1.00 82.62 154 THR A O 1
ATOM 1236 N N . LEU A 1 155 ? 15.852 -0.612 -54.894 1.00 79.81 155 LEU A N 1
ATOM 1237 C CA . LEU A 1 155 ? 14.432 -0.268 -54.726 1.00 79.81 155 LEU A CA 1
ATOM 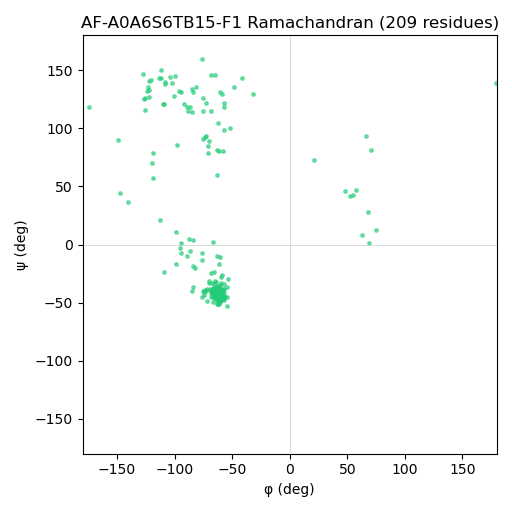1238 C C . LEU A 1 155 ? 13.642 -1.311 -53.919 1.00 79.81 155 LEU A C 1
ATOM 1240 O O . LEU A 1 155 ? 12.715 -0.937 -53.200 1.00 79.81 155 LEU A O 1
ATOM 1244 N N . ASP A 1 156 ? 13.986 -2.593 -54.037 1.00 77.50 156 ASP A N 1
ATOM 1245 C CA . ASP A 1 156 ? 13.265 -3.673 -53.361 1.00 77.50 156 ASP A CA 1
ATOM 1246 C C . ASP A 1 156 ? 13.522 -3.666 -51.852 1.00 77.50 156 ASP A C 1
ATOM 1248 O O . ASP A 1 156 ? 12.569 -3.598 -51.071 1.00 77.50 156 ASP A O 1
ATOM 1252 N N . GLU A 1 157 ? 14.787 -3.582 -51.444 1.00 79.69 157 GLU A N 1
ATOM 1253 C CA . GLU A 1 157 ? 15.202 -3.394 -50.047 1.00 79.69 157 GLU A CA 1
ATOM 1254 C C . GLU A 1 157 ? 14.610 -2.108 -49.441 1.00 79.69 157 GLU A C 1
ATOM 1256 O O . GLU A 1 157 ? 14.149 -2.086 -48.294 1.00 79.69 157 GLU A O 1
ATOM 1261 N N . PHE A 1 158 ? 14.539 -1.028 -50.227 1.00 81.81 158 PHE A N 1
ATOM 1262 C CA . PHE A 1 158 ? 13.886 0.212 -49.811 1.00 81.81 158 PHE A CA 1
ATOM 1263 C C . PHE A 1 158 ? 12.379 0.026 -49.567 1.00 81.81 158 PHE A C 1
ATOM 1265 O O . PHE A 1 158 ? 11.834 0.530 -48.579 1.00 81.81 158 PHE A O 1
ATOM 1272 N N . PHE A 1 159 ? 11.676 -0.715 -50.430 1.00 80.06 159 PHE A N 1
ATOM 1273 C CA . PHE A 1 159 ? 10.250 -0.988 -50.238 1.00 80.06 159 PHE A CA 1
ATOM 1274 C C . PHE A 1 159 ? 9.969 -1.882 -49.033 1.00 80.06 159 PHE A C 1
ATOM 1276 O O . PHE A 1 159 ? 8.933 -1.688 -48.386 1.00 80.06 159 PHE A O 1
ATOM 1283 N N . GLU A 1 160 ? 10.863 -2.816 -48.723 1.00 81.06 160 GLU A N 1
ATOM 1284 C CA . GLU A 1 160 ? 10.782 -3.647 -47.522 1.00 81.06 160 GLU A CA 1
ATOM 1285 C C . GLU A 1 160 ? 10.969 -2.810 -46.255 1.00 81.06 160 GLU A C 1
ATOM 1287 O O . GLU A 1 160 ? 10.101 -2.830 -45.377 1.00 81.06 160 GLU A O 1
ATOM 1292 N N . ARG A 1 161 ? 12.015 -1.971 -46.202 1.00 78.62 161 ARG A N 1
ATOM 1293 C CA . ARG A 1 161 ? 12.278 -1.073 -45.064 1.00 78.62 161 ARG A CA 1
ATOM 1294 C C . ARG A 1 161 ? 11.137 -0.082 -44.823 1.00 78.62 161 ARG A C 1
ATOM 1296 O O . ARG A 1 161 ? 10.791 0.203 -43.679 1.00 78.62 161 ARG A O 1
ATOM 1303 N N . CYS A 1 162 ? 10.517 0.420 -45.891 1.00 71.88 162 CYS A N 1
ATOM 1304 C CA . CYS A 1 162 ? 9.385 1.344 -45.810 1.00 71.88 162 CYS A CA 1
ATOM 1305 C C . CYS A 1 162 ? 8.005 0.656 -45.719 1.00 71.88 162 CYS A C 1
ATOM 1307 O O . CYS A 1 162 ? 6.985 1.355 -45.751 1.00 71.88 162 CYS A O 1
ATOM 1309 N N . GLN A 1 163 ? 7.945 -0.681 -45.632 1.00 76.69 163 GLN A N 1
ATOM 1310 C CA . GLN A 1 163 ? 6.710 -1.479 -45.544 1.00 76.69 163 GLN A CA 1
ATOM 1311 C C . GLN A 1 163 ? 5.684 -1.167 -46.660 1.00 76.69 163 GLN A C 1
ATOM 1313 O O . GLN A 1 163 ? 4.470 -1.048 -46.443 1.00 76.69 163 GLN A O 1
ATOM 1318 N N . ILE A 1 164 ? 6.153 -0.992 -47.902 1.00 76.62 164 ILE A N 1
ATOM 1319 C CA . ILE A 1 164 ? 5.308 -0.656 -49.061 1.00 76.62 164 ILE A CA 1
ATOM 1320 C C . ILE A 1 164 ? 4.973 -1.920 -49.856 1.00 76.62 164 ILE A C 1
ATOM 1322 O O . ILE A 1 164 ? 5.584 -2.231 -50.872 1.00 76.62 164 ILE A O 1
ATOM 1326 N N . HIS A 1 165 ? 3.915 -2.617 -49.443 1.00 74.06 165 HIS A N 1
ATOM 1327 C CA . HIS A 1 165 ? 3.484 -3.863 -50.097 1.00 74.06 165 HIS A CA 1
ATOM 1328 C C . HIS A 1 165 ? 2.482 -3.663 -51.252 1.00 74.06 165 HIS A C 1
ATOM 1330 O O . HIS A 1 165 ? 2.175 -4.594 -51.989 1.00 74.06 165 HIS A O 1
ATOM 1336 N N . LYS A 1 166 ? 1.938 -2.449 -51.436 1.00 83.00 166 LYS A N 1
ATOM 1337 C CA . LYS A 1 166 ? 0.934 -2.166 -52.482 1.00 83.00 166 LYS A CA 1
ATOM 1338 C C . LYS A 1 166 ? 1.600 -1.816 -53.815 1.00 83.00 166 LYS A C 1
ATOM 1340 O O . LYS A 1 166 ? 2.186 -0.741 -53.931 1.00 83.00 166 LYS A O 1
ATOM 1345 N N . GLU A 1 167 ? 1.358 -2.619 -54.851 1.00 79.31 167 GLU A N 1
ATOM 1346 C CA . GLU A 1 167 ? 1.922 -2.435 -56.203 1.00 79.31 167 GLU A CA 1
ATOM 1347 C C . GLU A 1 167 ? 1.641 -1.041 -56.795 1.00 79.31 167 GLU A C 1
ATOM 1349 O O . GLU A 1 167 ? 2.533 -0.318 -57.235 1.00 79.31 167 GLU A O 1
ATOM 1354 N N . LYS A 1 168 ? 0.397 -0.558 -56.664 1.00 80.25 168 LYS A N 1
ATOM 1355 C CA . LYS A 1 168 ? 0.007 0.799 -57.097 1.00 80.25 168 LYS A CA 1
ATOM 1356 C C . LYS A 1 168 ? 0.798 1.914 -56.397 1.00 80.25 168 LYS A C 1
ATOM 1358 O O . LYS A 1 168 ? 0.909 3.015 -56.936 1.00 80.25 168 LYS A O 1
ATOM 1363 N N . ARG A 1 169 ? 1.281 1.672 -55.173 1.00 79.31 169 ARG A N 1
ATOM 1364 C CA . ARG A 1 169 ? 2.071 2.630 -54.387 1.00 79.31 169 ARG A CA 1
ATOM 1365 C C . ARG A 1 169 ? 3.547 2.550 -54.781 1.00 79.31 169 ARG A C 1
ATOM 1367 O O . ARG A 1 169 ? 4.127 3.612 -54.979 1.00 79.31 169 ARG A O 1
ATOM 1374 N N . LYS A 1 170 ? 4.091 1.348 -55.012 1.00 80.19 170 LYS A N 1
ATOM 1375 C CA . LYS A 1 170 ? 5.445 1.145 -55.559 1.00 80.19 170 LYS A CA 1
ATOM 1376 C C . LYS A 1 170 ? 5.634 1.903 -56.875 1.00 80.19 170 LYS A C 1
ATOM 1378 O O . LYS A 1 170 ? 6.476 2.793 -56.948 1.00 80.19 170 LYS A O 1
ATOM 1383 N N . VAL A 1 171 ? 4.743 1.702 -57.851 1.00 82.31 171 VAL A N 1
ATOM 1384 C CA . VAL A 1 171 ? 4.796 2.402 -59.154 1.00 82.31 171 VAL A CA 1
ATOM 1385 C C . VAL A 1 171 ? 4.760 3.932 -59.004 1.00 82.31 171 VAL A C 1
ATOM 1387 O O . VAL A 1 171 ? 5.450 4.654 -59.724 1.00 82.31 171 VAL A O 1
ATOM 1390 N N . LYS A 1 172 ? 3.967 4.463 -58.061 1.00 83.25 172 LYS A N 1
ATOM 1391 C CA . LYS A 1 172 ? 3.918 5.912 -57.789 1.00 83.25 172 LYS A CA 1
ATOM 1392 C C . LYS A 1 172 ? 5.219 6.428 -57.177 1.00 83.25 172 LYS A C 1
ATOM 1394 O O . LYS A 1 172 ? 5.642 7.521 -57.541 1.00 83.25 172 LYS A O 1
ATOM 1399 N N . VAL A 1 173 ? 5.828 5.670 -56.268 1.00 82.38 173 VAL A N 1
ATOM 1400 C CA . VAL A 1 173 ? 7.100 6.029 -55.629 1.00 82.38 173 VAL A CA 1
ATOM 1401 C C . VAL A 1 173 ? 8.240 5.988 -56.646 1.00 82.38 173 VAL A C 1
ATOM 1403 O O . VAL A 1 173 ? 8.946 6.983 -56.758 1.00 82.38 173 VAL A O 1
ATOM 1406 N N . VAL A 1 174 ? 8.335 4.954 -57.491 1.00 84.12 174 VAL A N 1
ATOM 1407 C CA . VAL A 1 174 ? 9.342 4.885 -58.574 1.00 84.12 174 VAL A CA 1
ATOM 1408 C C . VAL A 1 174 ? 9.243 6.092 -59.510 1.00 84.12 174 VAL A C 1
ATOM 1410 O O . VAL A 1 174 ? 10.248 6.729 -59.815 1.00 84.12 174 VAL A O 1
ATOM 1413 N N . LYS A 1 175 ? 8.028 6.482 -59.924 1.00 84.44 175 LYS A N 1
ATOM 1414 C CA . LYS A 1 175 ? 7.830 7.685 -60.757 1.00 84.44 175 LYS A CA 1
ATOM 1415 C C . LYS A 1 175 ? 8.306 8.968 -60.070 1.00 84.44 175 LYS A C 1
ATOM 1417 O O . LYS A 1 175 ? 8.779 9.878 -60.747 1.00 84.44 175 LYS A O 1
ATOM 1422 N N . ARG A 1 176 ? 8.164 9.068 -58.745 1.00 82.56 176 ARG A N 1
ATOM 1423 C CA . ARG A 1 176 ? 8.639 10.227 -57.975 1.00 82.56 176 ARG A CA 1
ATOM 1424 C C . ARG A 1 176 ? 10.153 10.209 -57.802 1.00 82.56 176 ARG A C 1
ATOM 1426 O O . ARG A 1 176 ? 10.750 11.261 -57.971 1.00 82.56 176 ARG A O 1
ATOM 1433 N N . LEU A 1 177 ? 10.748 9.043 -57.557 1.00 83.69 177 LEU A N 1
ATOM 1434 C CA . LEU A 1 177 ? 12.199 8.867 -57.483 1.00 83.69 177 LEU A CA 1
ATOM 1435 C C . LEU A 1 177 ? 12.870 9.223 -58.811 1.00 83.69 177 LEU A C 1
ATOM 1437 O O . LEU A 1 177 ? 13.773 10.049 -58.825 1.00 83.69 177 LEU A O 1
ATOM 1441 N N . ARG A 1 178 ? 12.336 8.750 -59.947 1.00 83.69 178 ARG A N 1
ATOM 1442 C CA . ARG A 1 178 ? 12.801 9.180 -61.281 1.00 83.69 178 ARG A CA 1
ATOM 1443 C C . ARG A 1 178 ? 12.687 10.694 -61.476 1.00 83.69 178 ARG A C 1
ATOM 1445 O O . ARG A 1 178 ? 13.573 11.313 -62.047 1.00 83.69 178 ARG A O 1
ATOM 1452 N N . LYS A 1 179 ? 11.608 11.315 -60.987 1.00 84.50 179 LYS A N 1
ATOM 1453 C CA . LYS A 1 179 ? 11.421 12.773 -61.069 1.00 84.50 179 LYS A CA 1
ATOM 1454 C C . LYS A 1 179 ? 12.374 13.552 -60.152 1.00 84.50 179 LYS A C 1
ATOM 1456 O O . LYS A 1 179 ? 12.699 14.685 -60.486 1.00 84.50 179 LYS A O 1
ATOM 1461 N N . ALA A 1 180 ? 12.763 12.990 -59.012 1.00 81.25 180 ALA A N 1
ATOM 1462 C CA . ALA A 1 180 ? 13.746 13.576 -58.104 1.00 81.25 180 ALA A CA 1
ATOM 1463 C C . ALA A 1 180 ? 15.168 13.437 -58.670 1.00 81.25 180 ALA A C 1
ATOM 1465 O O . ALA A 1 180 ? 15.888 14.425 -58.714 1.00 81.25 180 ALA A O 1
ATOM 1466 N N . PHE A 1 181 ? 15.506 12.287 -59.259 1.00 83.06 181 PHE A N 1
ATOM 1467 C CA . PHE A 1 181 ? 16.756 12.107 -60.003 1.00 83.06 181 PHE A CA 1
ATOM 1468 C C . PHE A 1 181 ? 16.903 13.126 -61.145 1.00 83.06 181 PHE A C 1
ATOM 1470 O O . PHE A 1 181 ? 17.910 13.812 -61.244 1.00 83.06 181 PHE A O 1
ATOM 1477 N N . MET A 1 182 ? 15.847 13.339 -61.940 1.00 81.81 182 MET A N 1
ATOM 1478 C CA . MET A 1 182 ? 15.833 14.358 -63.007 1.00 81.81 182 MET A CA 1
ATOM 1479 C C . MET A 1 182 ? 15.968 15.807 -62.500 1.00 81.81 182 MET A C 1
ATOM 1481 O O . MET A 1 182 ? 16.111 16.726 -63.303 1.00 81.81 182 MET A O 1
ATOM 1485 N N . LYS A 1 183 ? 15.875 16.036 -61.186 1.00 82.69 183 LYS A N 1
ATOM 1486 C CA . LYS A 1 183 ? 16.117 17.331 -60.536 1.00 82.69 183 LYS A CA 1
ATOM 1487 C C . LYS A 1 183 ? 17.520 17.436 -59.924 1.00 82.69 183 LYS A C 1
ATOM 1489 O O . LYS A 1 183 ? 17.758 18.399 -59.203 1.00 82.69 183 LYS A O 1
ATOM 1494 N N . ASN A 1 184 ? 18.410 16.486 -60.222 1.00 76.88 184 ASN A N 1
ATOM 1495 C CA . ASN A 1 184 ? 19.747 16.351 -59.642 1.00 76.88 184 ASN A CA 1
ATOM 1496 C C . ASN A 1 184 ? 19.720 16.229 -58.112 1.00 76.88 184 ASN A C 1
ATOM 1498 O O . ASN A 1 184 ? 20.445 16.924 -57.411 1.00 76.88 184 ASN A O 1
ATOM 1502 N N . ASP A 1 185 ? 18.843 15.369 -57.592 1.00 79.50 185 ASP A N 1
ATOM 1503 C CA . ASP A 1 185 ? 18.855 15.029 -56.170 1.00 79.50 185 ASP A CA 1
ATOM 1504 C C . ASP A 1 185 ? 20.029 14.081 -55.876 1.00 79.50 185 ASP A C 1
ATOM 1506 O O . ASP A 1 185 ? 20.050 12.952 -56.367 1.00 79.50 185 ASP A O 1
ATOM 1510 N N . GLU A 1 186 ? 20.990 14.542 -55.073 1.00 76.00 186 GLU A N 1
ATOM 1511 C CA . GLU A 1 186 ? 22.226 13.824 -54.708 1.00 76.00 186 GLU A CA 1
ATOM 1512 C C . GLU A 1 186 ? 21.955 12.506 -53.959 1.00 76.00 186 GLU A C 1
ATOM 1514 O O . GLU A 1 186 ? 22.802 11.618 -53.900 1.00 76.00 186 GLU A O 1
ATOM 1519 N N . ARG A 1 187 ? 20.735 12.337 -53.434 1.00 81.12 187 ARG A N 1
ATOM 1520 C CA . ARG A 1 187 ? 20.299 11.159 -52.668 1.00 81.12 187 ARG A CA 1
ATOM 1521 C C . ARG A 1 187 ? 20.006 9.933 -53.536 1.00 81.12 187 ARG A C 1
ATOM 1523 O O . ARG A 1 187 ? 19.808 8.838 -53.005 1.00 81.12 187 ARG A O 1
ATOM 1530 N N . ILE A 1 188 ? 19.905 10.112 -54.854 1.00 82.50 188 ILE A N 1
ATOM 1531 C CA . ILE A 1 188 ? 19.455 9.085 -55.796 1.00 82.50 188 ILE A CA 1
ATOM 1532 C C . ILE A 1 188 ? 20.499 8.920 -56.895 1.00 82.50 188 ILE A C 1
ATOM 1534 O O . ILE A 1 188 ? 20.824 9.870 -57.602 1.00 82.50 188 ILE A O 1
ATOM 1538 N N . LYS A 1 189 ? 20.950 7.686 -57.105 1.00 82.94 189 LYS A N 1
ATOM 1539 C CA . LYS A 1 189 ? 21.863 7.322 -58.190 1.00 82.94 189 LYS A CA 1
ATOM 1540 C C . LYS A 1 189 ? 21.145 6.407 -59.175 1.00 82.94 189 LYS A C 1
ATOM 1542 O O . LYS A 1 189 ? 20.307 5.600 -58.782 1.00 82.94 189 LYS A O 1
ATOM 1547 N N . MET A 1 190 ? 21.432 6.551 -60.464 1.00 80.56 190 MET A N 1
ATOM 1548 C CA . MET A 1 190 ? 20.881 5.684 -61.505 1.00 80.56 190 MET A CA 1
ATOM 1549 C C . MET A 1 190 ? 22.032 5.092 -62.314 1.00 80.56 190 MET A C 1
ATOM 1551 O O . MET A 1 190 ? 22.749 5.832 -62.982 1.00 80.56 190 MET A O 1
ATOM 1555 N N . GLU A 1 191 ? 22.194 3.774 -62.249 1.00 78.25 191 GLU A N 1
ATOM 1556 C CA . GLU A 1 191 ? 23.158 3.002 -63.042 1.00 78.25 191 GLU A CA 1
ATOM 1557 C C . GLU A 1 191 ? 22.375 1.924 -63.804 1.00 78.25 191 GLU A C 1
ATOM 1559 O O . GLU A 1 191 ? 21.492 1.284 -63.236 1.00 78.25 191 GLU A O 1
ATOM 1564 N N . ASP A 1 192 ? 22.625 1.773 -65.108 1.00 65.44 192 ASP A N 1
ATOM 1565 C CA . ASP A 1 192 ? 22.015 0.744 -65.969 1.00 65.44 192 ASP A CA 1
ATOM 1566 C C . ASP A 1 192 ? 20.478 0.605 -65.855 1.00 65.44 192 ASP A C 1
ATOM 1568 O O . ASP A 1 192 ? 19.931 -0.488 -65.736 1.00 65.44 192 ASP A O 1
ATOM 1572 N N . ASP A 1 193 ? 19.763 1.740 -65.875 1.00 73.19 193 ASP A N 1
ATOM 1573 C CA . ASP A 1 193 ? 18.289 1.840 -65.748 1.00 73.19 193 ASP A CA 1
ATOM 1574 C C . ASP A 1 193 ? 17.719 1.343 -64.394 1.00 73.19 193 ASP A C 1
ATOM 1576 O O . ASP A 1 193 ? 16.500 1.306 -64.176 1.00 73.19 193 ASP A O 1
ATOM 1580 N N . THR A 1 194 ? 18.602 1.039 -63.437 1.00 79.00 194 THR A N 1
ATOM 1581 C CA . THR A 1 194 ? 18.278 0.702 -62.046 1.00 79.00 194 THR A CA 1
ATOM 1582 C C . THR A 1 194 ? 18.530 1.890 -61.116 1.00 79.00 194 THR A C 1
ATOM 1584 O O . THR A 1 194 ? 19.480 2.653 -61.283 1.00 79.00 194 THR A O 1
ATOM 1587 N N . ILE A 1 195 ? 17.617 2.103 -60.162 1.00 84.19 195 ILE A N 1
ATOM 1588 C CA . ILE A 1 195 ? 17.662 3.232 -59.222 1.00 84.19 195 ILE A CA 1
ATOM 1589 C C . ILE A 1 195 ? 18.220 2.740 -57.891 1.00 84.19 195 ILE A C 1
ATOM 1591 O O . ILE A 1 195 ? 17.669 1.811 -57.299 1.00 84.19 195 ILE A O 1
ATOM 1595 N N . TYR A 1 196 ? 19.241 3.432 -57.409 1.00 82.88 196 TYR A N 1
ATOM 1596 C CA . TYR A 1 196 ? 19.873 3.233 -56.117 1.00 82.88 196 TYR A CA 1
ATOM 1597 C C . TYR A 1 196 ? 19.594 4.423 -55.202 1.00 82.88 196 TYR A C 1
ATOM 1599 O O . TYR A 1 196 ? 19.522 5.576 -55.641 1.00 82.88 196 TYR A O 1
ATOM 1607 N N . LEU A 1 197 ? 19.414 4.133 -53.919 1.00 83.19 197 LEU A N 1
ATOM 1608 C CA . LEU A 1 197 ? 19.052 5.106 -52.894 1.00 83.19 197 LEU A CA 1
ATOM 1609 C C . LEU A 1 197 ? 20.113 5.110 -51.800 1.00 83.19 197 LEU A C 1
ATOM 1611 O O . LEU A 1 197 ? 20.483 4.051 -51.303 1.00 83.19 197 LEU A O 1
ATOM 1615 N N . SER A 1 198 ? 20.569 6.291 -51.391 1.00 83.06 198 SER A N 1
ATOM 1616 C CA . SER A 1 198 ? 21.449 6.424 -50.227 1.00 83.06 198 SER A CA 1
ATOM 1617 C C . SER A 1 198 ? 20.759 5.905 -48.958 1.00 83.06 198 SER A C 1
ATOM 1619 O O . SER A 1 198 ? 19.626 6.296 -48.653 1.00 83.06 198 SER A O 1
ATOM 1621 N N . CYS A 1 199 ? 21.447 5.054 -48.194 1.00 73.44 199 CYS A N 1
ATOM 1622 C CA . CYS A 1 199 ? 20.946 4.469 -46.941 1.00 73.44 199 CYS A CA 1
ATOM 1623 C C . CYS A 1 199 ? 20.725 5.479 -45.811 1.00 73.44 199 CYS A C 1
ATOM 1625 O O . CYS A 1 199 ? 19.975 5.201 -44.872 1.00 73.44 199 CYS A O 1
ATOM 1627 N N . TYR A 1 200 ? 21.420 6.612 -45.878 1.00 70.56 200 TYR A N 1
ATOM 1628 C CA . TYR A 1 200 ? 21.532 7.571 -44.779 1.00 70.56 200 TYR A CA 1
ATOM 1629 C C . TYR A 1 200 ? 20.508 8.702 -44.864 1.00 70.56 200 TYR A C 1
ATOM 1631 O O . TYR A 1 200 ? 20.377 9.501 -43.940 1.00 70.56 200 TYR A O 1
ATOM 1639 N N . HIS A 1 201 ? 19.759 8.763 -45.965 1.00 74.56 201 HIS A N 1
ATOM 1640 C CA . HIS A 1 201 ? 18.859 9.868 -46.244 1.00 74.56 201 HIS A CA 1
ATOM 1641 C C . HIS A 1 201 ? 17.396 9.499 -45.991 1.00 74.56 201 HIS A C 1
ATOM 1643 O O . HIS A 1 201 ? 16.944 8.382 -46.245 1.00 74.56 201 HIS A O 1
ATOM 1649 N N . PHE A 1 202 ? 16.629 10.472 -45.499 1.00 77.06 202 PHE A N 1
ATOM 1650 C CA . PHE A 1 202 ? 15.185 10.341 -45.328 1.00 77.06 202 PHE A CA 1
ATOM 1651 C C . PHE A 1 202 ? 14.462 10.692 -46.633 1.00 77.06 202 PHE A C 1
ATOM 1653 O O . PHE A 1 202 ? 14.742 11.716 -47.256 1.00 77.06 202 PHE A O 1
ATOM 1660 N N . TYR A 1 203 ? 13.496 9.852 -47.016 1.00 78.56 203 TYR A N 1
ATOM 1661 C CA . TYR A 1 203 ? 12.713 9.981 -48.256 1.00 78.56 203 TYR A CA 1
ATOM 1662 C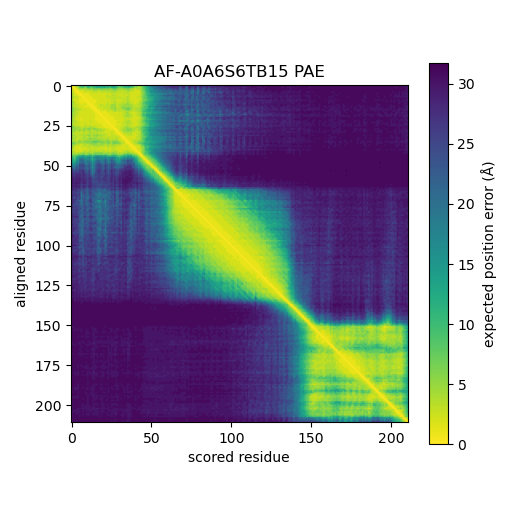 C . TYR A 1 203 ? 11.238 10.313 -47.992 1.00 78.56 203 TYR A C 1
ATOM 1664 O O . TYR A 1 203 ? 10.364 10.042 -48.821 1.00 78.56 203 TYR A O 1
ATOM 1672 N N . GLU A 1 204 ? 10.918 10.854 -46.814 1.00 76.44 204 GLU A N 1
ATOM 1673 C CA . GLU A 1 204 ? 9.540 11.172 -46.422 1.00 76.44 204 GLU A CA 1
ATOM 1674 C C . GLU A 1 204 ? 8.875 12.179 -47.371 1.00 76.44 204 GLU A C 1
ATOM 1676 O O . GLU A 1 204 ? 7.685 12.061 -47.662 1.00 76.44 204 GLU A O 1
ATOM 1681 N N . ASP A 1 205 ? 9.651 13.105 -47.931 1.00 74.88 205 ASP A N 1
ATOM 1682 C CA . ASP A 1 205 ? 9.255 14.063 -48.968 1.00 74.88 205 ASP A CA 1
ATOM 1683 C C . ASP A 1 205 ? 8.806 13.378 -50.272 1.00 74.88 205 ASP A C 1
ATOM 1685 O O . ASP A 1 205 ? 7.853 13.810 -50.935 1.00 74.88 205 ASP A O 1
ATOM 1689 N N . ILE A 1 206 ? 9.442 12.260 -50.622 1.00 75.62 206 ILE A N 1
ATOM 1690 C CA . ILE A 1 206 ? 9.122 11.458 -51.808 1.00 75.62 206 ILE A CA 1
ATOM 1691 C C . ILE A 1 206 ? 7.964 10.488 -51.520 1.00 75.62 206 ILE A C 1
ATOM 1693 O O . ILE A 1 206 ? 7.089 10.263 -52.373 1.00 75.62 206 ILE A O 1
ATOM 1697 N N . LEU A 1 207 ? 7.911 9.936 -50.307 1.00 74.00 207 LEU A N 1
ATOM 1698 C CA . LEU A 1 207 ? 6.910 8.959 -49.876 1.00 74.00 207 LEU A CA 1
ATOM 1699 C C . LEU A 1 207 ? 5.551 9.607 -49.571 1.00 74.00 207 LEU A C 1
ATOM 1701 O O . LEU A 1 207 ? 4.515 9.133 -50.062 1.00 74.00 207 LEU A O 1
ATOM 1705 N N . ASN A 1 208 ? 5.547 10.723 -48.845 1.00 68.62 208 ASN A N 1
ATOM 1706 C CA . ASN A 1 208 ? 4.369 11.363 -48.265 1.00 68.62 208 ASN A CA 1
ATOM 1707 C C . ASN A 1 208 ? 4.147 12.777 -48.810 1.00 68.62 208 ASN A C 1
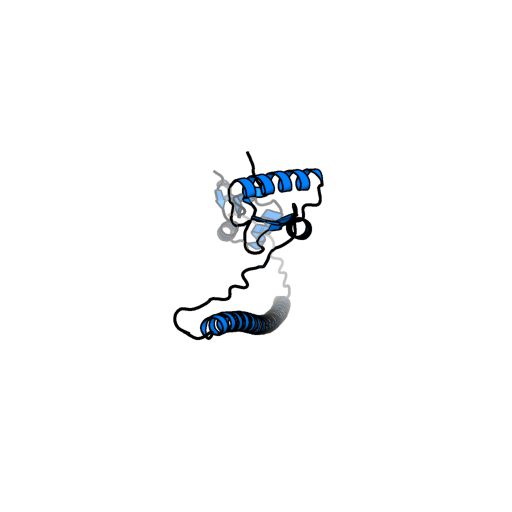ATOM 1709 O O . ASN A 1 208 ? 3.984 13.732 -48.058 1.00 68.62 208 ASN A O 1
ATOM 1713 N N . LYS A 1 209 ? 4.011 12.923 -50.130 1.00 50.91 209 LYS A N 1
ATOM 1714 C CA . LYS A 1 209 ? 3.379 14.138 -50.653 1.00 50.91 209 LYS A CA 1
ATOM 1715 C C . LYS A 1 209 ? 1.862 14.067 -50.432 1.00 50.91 209 LYS A C 1
ATOM 1717 O O . LYS A 1 209 ? 1.142 13.522 -51.274 1.00 50.91 209 LYS A O 1
ATOM 1722 N N . LYS A 1 210 ? 1.389 14.585 -49.289 1.00 42.19 210 LYS A N 1
ATOM 1723 C CA . LYS A 1 210 ? 0.073 15.244 -49.237 1.00 42.19 210 LYS A CA 1
ATOM 1724 C C . LYS A 1 210 ? 0.149 16.401 -50.240 1.00 42.19 210 LYS A C 1
ATOM 1726 O O . LYS A 1 210 ? 1.157 17.106 -50.268 1.00 42.19 210 LYS A O 1
ATOM 1731 N N . LEU A 1 211 ? -0.835 16.488 -51.136 1.00 34.28 211 LEU A N 1
ATOM 1732 C CA . LEU A 1 211 ? -1.069 17.735 -51.864 1.00 34.28 211 LEU A CA 1
ATOM 1733 C C . LEU A 1 211 ? -1.296 18.863 -50.857 1.00 34.28 211 LEU A C 1
ATOM 1735 O O . LEU A 1 211 ? -1.929 18.567 -49.817 1.00 34.28 211 LEU A O 1
#